Protein AF-A0A966AXY3-F1 (afdb_monomer)

Mean predicted aligned error: 15.12 Å

Solvent-accessible surface area (backbone atoms only — not comparable to full-atom values): 14300 Å² total; per-residue (Å²): 139,82,88,82,81,90,79,82,87,84,81,88,86,65,81,49,74,64,58,53,50,54,52,51,52,55,52,52,51,51,52,52,51,52,53,50,52,52,51,53,53,50,51,53,49,51,54,50,52,54,49,51,60,65,68,49,78,82,56,89,81,80,86,73,64,94,77,85,66,79,84,59,52,77,40,26,31,33,38,42,32,39,45,59,60,46,44,52,48,34,36,74,76,67,61,37,45,72,29,64,59,54,41,51,50,62,74,44,58,73,36,36,76,70,48,37,38,37,41,43,68,36,45,89,92,56,86,53,66,70,59,54,50,52,41,42,75,63,63,33,48,77,46,80,44,80,37,73,64,89,87,42,86,86,51,72,67,72,55,68,67,60,53,47,51,55,52,63,71,44,40,96,78,32,48,30,42,33,41,31,44,31,66,47,86,46,40,68,52,49,55,51,41,43,75,73,67,21,46,36,32,35,33,28,47,73,93,61,38,37,67,68,36,62,69,71,38,78,41,78,45,74,53,56,77,87,35,36,60,82,73,91,76,69,68,84,64,98,76,80,127

Secondary structure (DSSP, 8-state):
--PPPP----------HHHHHHHHHHHHHHHHHHHHHHHHHHHHHHHHHHHHHHHTTTS------TTS----TT-EEEEEEEHHHHHHHHHHHHS--B-HHHHHHHHHTTSEEEEEEEEEEE-TT---HHHHHHHHHTTPEEEEEE---TT-TT-----HHHHHHHHHHHGGG-SEEEEE---GGGHHHHHHHHHTT-EEEEEEEGGGS-HHHHHH-SEEEEE-GGGBPPSS-----TT--

Sequence (241 aa):
MIYYSPRSGAGSGGDSLDDLQERIIELQDQIVEERNKHKDEMSRGLEAVDRIRRTQSTTPNMLVTVDGHDLSSQQRVAIFVDVQNMYYAARNLYQSKLEFATLLKNLVSKRVLQRALAYIVERPGMEQNKFIEVLRRNGYEVRKRVVGDRTDPSNSGDWNIGITLDALAIAPRTDVCILVTGDGDFVPLVERLKNEGVRVEIASFRDTTSNELYQCADQVHHLDERVLLSGNQFQPSDSDE

Structure (mmCIF, N/CA/C/O backbone):
data_AF-A0A966AXY3-F1
#
_entry.id   AF-A0A966AXY3-F1
#
loop_
_atom_site.group_PDB
_atom_site.id
_atom_site.type_symbol
_atom_site.label_atom_id
_atom_site.label_alt_id
_atom_site.label_comp_id
_atom_site.label_asym_id
_atom_site.label_entity_id
_atom_site.label_seq_id
_atom_site.pdbx_PDB_ins_code
_atom_site.Cartn_x
_atom_site.Cartn_y
_atom_site.Cartn_z
_atom_site.occupancy
_atom_site.B_iso_or_equiv
_atom_site.auth_seq_id
_atom_site.auth_comp_id
_atom_site.auth_asym_id
_atom_site.auth_atom_id
_atom_site.pdbx_PDB_model_num
ATOM 1 N N . MET A 1 1 ? -10.658 -12.548 104.156 1.00 40.09 1 MET A N 1
ATOM 2 C CA . MET A 1 1 ? -11.724 -13.377 103.553 1.00 40.09 1 MET A CA 1
ATOM 3 C C . MET A 1 1 ? -12.943 -12.491 103.388 1.00 40.09 1 MET A C 1
ATOM 5 O O . MET A 1 1 ? -13.577 -12.173 104.383 1.00 40.09 1 MET A O 1
ATOM 9 N N . ILE A 1 2 ? -13.193 -11.997 102.177 1.00 39.91 2 ILE A N 1
ATOM 10 C CA . ILE A 1 2 ? -14.333 -11.121 101.881 1.00 39.91 2 ILE A CA 1
ATOM 11 C C . ILE A 1 2 ? -15.275 -11.930 100.992 1.00 39.91 2 ILE A C 1
ATOM 13 O O . ILE A 1 2 ? -14.884 -12.360 99.911 1.00 39.91 2 ILE A O 1
ATOM 17 N N . TYR A 1 3 ? -16.477 -12.189 101.503 1.00 34.16 3 TYR A N 1
ATOM 18 C CA . TYR A 1 3 ? -17.563 -12.851 100.790 1.00 34.16 3 TYR A CA 1
ATOM 19 C C . TYR A 1 3 ? -18.155 -11.885 99.758 1.00 34.16 3 TYR A C 1
ATOM 21 O O . TYR A 1 3 ? -18.585 -10.792 100.120 1.00 34.16 3 TYR A O 1
ATOM 29 N N . TYR A 1 4 ? -18.201 -12.294 98.489 1.00 31.91 4 TYR A N 1
ATOM 30 C CA . TYR A 1 4 ? -18.985 -11.616 97.458 1.00 31.91 4 TYR A CA 1
ATOM 31 C C . TYR A 1 4 ? -20.312 -12.356 97.268 1.00 31.91 4 TYR A C 1
ATOM 33 O O . TYR A 1 4 ? -20.336 -13.518 96.864 1.00 31.91 4 TYR A O 1
ATOM 41 N N . SER A 1 5 ? -21.412 -11.668 97.568 1.00 36.16 5 SER A N 1
ATOM 42 C CA . SER A 1 5 ? -22.776 -12.077 97.224 1.00 36.16 5 SER A CA 1
ATOM 43 C C . SER A 1 5 ? -23.104 -11.669 95.782 1.00 36.16 5 SER A C 1
ATOM 45 O O . SER A 1 5 ? -22.746 -10.557 95.386 1.00 36.16 5 SER A O 1
ATOM 47 N N . PRO A 1 6 ? -23.836 -12.483 95.002 1.00 46.81 6 PRO A N 1
ATOM 48 C CA . PRO A 1 6 ? -24.332 -12.076 93.696 1.00 46.81 6 PRO A CA 1
ATOM 49 C C . PRO A 1 6 ? -25.702 -11.391 93.828 1.00 46.81 6 PRO A C 1
ATOM 51 O O . PRO A 1 6 ? -26.625 -11.932 94.438 1.00 46.81 6 PRO A O 1
ATOM 54 N N . ARG A 1 7 ? -25.862 -10.211 93.218 1.00 39.03 7 ARG A N 1
ATOM 55 C CA . ARG A 1 7 ? -27.177 -9.619 92.920 1.00 39.03 7 ARG A CA 1
ATOM 56 C C . ARG A 1 7 ? -27.234 -9.140 91.468 1.00 39.03 7 ARG A C 1
ATOM 58 O O . ARG A 1 7 ? -26.725 -8.083 91.126 1.00 39.03 7 ARG A O 1
ATOM 65 N N . SER A 1 8 ? -27.825 -10.008 90.645 1.00 41.59 8 SER A N 1
ATOM 66 C CA . SER A 1 8 ? -28.925 -9.739 89.705 1.00 41.59 8 SER A CA 1
ATOM 67 C C . SER A 1 8 ? -28.975 -8.383 88.979 1.00 41.59 8 SER A C 1
ATOM 69 O O . SER A 1 8 ? -29.442 -7.399 89.541 1.00 41.59 8 SER A O 1
ATOM 71 N N . GLY A 1 9 ? -28.630 -8.423 87.687 1.00 47.28 9 GLY A N 1
ATOM 72 C CA . GLY A 1 9 ? -29.565 -8.194 86.575 1.00 47.28 9 GLY A CA 1
ATOM 73 C C . GLY A 1 9 ? -30.114 -6.784 86.339 1.00 47.28 9 GLY A C 1
ATOM 74 O O . GLY A 1 9 ? -31.004 -6.337 87.052 1.00 47.28 9 GLY A O 1
ATOM 75 N N . ALA A 1 10 ? -29.708 -6.183 85.216 1.00 38.34 10 ALA A N 1
ATOM 76 C CA . ALA A 1 10 ? -30.547 -5.269 84.443 1.00 38.34 10 ALA A CA 1
ATOM 77 C C . ALA A 1 10 ? -30.157 -5.307 82.951 1.00 38.34 10 ALA A C 1
ATOM 79 O O . ALA A 1 10 ? -29.077 -4.862 82.577 1.00 38.34 10 ALA A O 1
ATOM 80 N N . GLY A 1 11 ? -31.068 -5.839 82.127 1.00 40.75 11 GLY A N 1
ATOM 81 C CA . GLY A 1 11 ? -31.312 -5.367 80.759 1.00 40.75 11 GLY A CA 1
ATOM 82 C C . GLY A 1 11 ? -30.405 -5.871 79.637 1.00 40.75 11 GLY A C 1
ATOM 83 O O . GLY A 1 11 ? -29.693 -5.081 79.029 1.00 40.75 11 GLY A O 1
ATOM 84 N N . SER A 1 12 ? -30.507 -7.151 79.277 1.00 45.41 12 SER A N 1
ATOM 85 C CA . SER A 1 12 ? -30.165 -7.609 77.925 1.00 45.41 12 SER A CA 1
ATOM 86 C C . SER A 1 12 ? -31.274 -7.181 76.953 1.00 45.41 12 SER A C 1
ATOM 88 O O . SER A 1 12 ? -32.261 -7.894 76.788 1.00 45.41 12 SER A O 1
ATOM 90 N N . GLY A 1 13 ? -31.138 -6.007 76.338 1.00 49.22 13 GLY A N 1
ATOM 91 C CA . GLY A 1 13 ? -31.894 -5.647 75.136 1.00 49.22 13 GLY A CA 1
ATOM 92 C C . GLY A 1 13 ? -31.214 -6.263 73.918 1.00 49.22 13 GLY A C 1
ATOM 93 O O . GLY A 1 13 ? -30.507 -5.566 73.201 1.00 49.22 13 GLY A O 1
ATOM 94 N N . GLY A 1 14 ? -31.309 -7.584 73.773 1.00 54.88 14 GLY A N 1
ATOM 95 C CA . GLY A 1 14 ? -30.965 -8.249 72.520 1.00 54.88 14 GLY A CA 1
ATOM 96 C C . GLY A 1 14 ? -32.219 -8.288 71.664 1.00 54.88 14 GLY A C 1
ATOM 97 O O . GLY A 1 14 ? -33.235 -8.775 72.161 1.00 54.88 14 GLY A O 1
ATOM 98 N N . ASP A 1 15 ? -32.149 -7.757 70.441 1.00 61.50 15 ASP A N 1
ATOM 99 C CA . ASP A 1 15 ? -33.226 -7.871 69.451 1.00 61.50 15 ASP A CA 1
ATOM 100 C C . ASP A 1 15 ? -33.718 -9.321 69.414 1.00 61.50 15 ASP A C 1
ATOM 102 O O . ASP A 1 15 ? -32.912 -10.263 69.366 1.00 61.50 15 ASP A O 1
ATOM 106 N N . SER A 1 16 ? -35.034 -9.513 69.515 1.00 75.56 16 SER A N 1
ATOM 107 C CA . SER A 1 16 ? -35.597 -10.854 69.453 1.00 75.56 16 SER A CA 1
ATOM 108 C C . SER A 1 16 ? -35.342 -11.445 68.065 1.00 75.56 16 SER A C 1
ATOM 110 O O . SER A 1 16 ? -35.124 -10.732 67.083 1.00 75.56 16 SER A O 1
ATOM 112 N N . LEU A 1 17 ? -35.351 -12.776 67.968 1.00 70.94 17 LEU A N 1
ATOM 113 C CA . LEU A 1 17 ? -35.200 -13.456 66.679 1.00 70.94 17 LEU A CA 1
ATOM 114 C C . LEU A 1 17 ? -36.245 -12.960 65.659 1.00 70.94 17 LEU A C 1
ATOM 116 O O . LEU A 1 17 ? -35.944 -12.893 64.469 1.00 70.94 17 LEU A O 1
ATOM 120 N N . ASP A 1 18 ? -37.427 -12.579 66.142 1.00 78.38 18 ASP A N 1
ATOM 121 C CA . ASP A 1 18 ? -38.533 -12.071 65.335 1.00 78.38 18 ASP A CA 1
ATOM 122 C C . ASP A 1 18 ? -38.241 -10.651 64.811 1.00 78.38 18 ASP A C 1
ATOM 124 O O . ASP A 1 18 ? -38.435 -10.395 63.624 1.00 78.38 18 ASP A O 1
ATOM 128 N N . ASP A 1 19 ? -37.653 -9.771 65.632 1.00 80.81 19 ASP A N 1
ATOM 129 C CA . ASP A 1 19 ? -37.254 -8.411 65.217 1.00 80.81 19 ASP A CA 1
ATOM 130 C C . ASP A 1 19 ? -36.165 -8.453 64.128 1.00 80.81 19 ASP A C 1
ATOM 132 O O . ASP A 1 19 ? -36.179 -7.691 63.157 1.00 80.81 19 ASP A O 1
ATOM 136 N N . LEU A 1 20 ? -35.219 -9.391 64.254 1.00 79.38 20 LEU A N 1
ATOM 137 C CA . LEU A 1 20 ? -34.184 -9.614 63.243 1.00 79.38 20 LEU A CA 1
ATOM 138 C C . LEU A 1 20 ? -34.764 -10.182 61.942 1.00 79.38 20 LEU A C 1
ATOM 140 O O . LEU A 1 20 ? -34.295 -9.825 60.860 1.00 79.38 20 LEU A O 1
ATOM 144 N N . GLN A 1 21 ? -35.773 -11.052 62.024 1.00 81.00 21 GLN A N 1
ATOM 145 C CA . GLN A 1 21 ? -36.456 -11.589 60.844 1.00 81.00 21 GLN A CA 1
ATOM 146 C C . GLN A 1 21 ? -37.244 -10.508 60.103 1.00 81.00 21 GLN A C 1
ATOM 148 O O . GLN A 1 21 ? -37.152 -10.432 58.877 1.00 81.00 21 GLN A O 1
ATOM 153 N N . GLU A 1 22 ? -37.947 -9.638 60.826 1.00 88.50 22 GLU A N 1
ATOM 154 C CA . GLU A 1 22 ? -38.680 -8.515 60.239 1.00 88.50 22 GLU A CA 1
ATOM 155 C C . GLU A 1 22 ? -37.720 -7.540 59.538 1.00 88.50 22 GLU A C 1
ATOM 157 O O . GLU A 1 22 ? -37.932 -7.166 58.383 1.00 88.50 22 GLU A O 1
ATOM 162 N N . ARG A 1 23 ? -36.570 -7.248 60.160 1.00 86.69 23 ARG A N 1
ATOM 163 C CA . ARG A 1 23 ? -35.530 -6.405 59.554 1.00 86.69 23 ARG A CA 1
ATOM 164 C C . ARG A 1 23 ? -34.925 -7.002 58.283 1.00 86.69 23 ARG A C 1
ATOM 166 O O . ARG A 1 23 ? -34.599 -6.265 57.351 1.00 86.69 23 ARG A O 1
ATOM 173 N N . ILE A 1 24 ? -34.749 -8.323 58.235 1.00 86.38 24 ILE A N 1
ATOM 174 C CA . ILE A 1 24 ? -34.249 -9.019 57.040 1.00 86.38 24 ILE A CA 1
ATOM 175 C C . ILE A 1 24 ? -35.246 -8.887 55.887 1.00 86.38 24 ILE A C 1
ATOM 177 O O . ILE A 1 24 ? -34.819 -8.646 54.759 1.00 86.38 24 ILE A O 1
ATOM 181 N N . ILE A 1 25 ? -36.546 -9.010 56.161 1.00 88.94 25 ILE A N 1
ATOM 182 C CA . ILE A 1 25 ? -37.600 -8.870 55.148 1.00 88.94 25 ILE A CA 1
ATOM 183 C C . ILE A 1 25 ? -37.619 -7.438 54.597 1.00 88.94 25 ILE A C 1
ATOM 185 O O . ILE A 1 25 ? -37.555 -7.256 53.383 1.00 88.94 25 ILE A O 1
ATOM 189 N N . GLU A 1 26 ? -37.581 -6.423 55.465 1.00 90.25 26 GLU A N 1
ATOM 190 C CA . GLU A 1 26 ? -37.531 -5.016 55.035 1.00 90.25 26 GLU A CA 1
ATOM 191 C C . GLU A 1 26 ? -36.317 -4.713 54.143 1.00 90.25 26 GLU A C 1
ATOM 193 O O . GLU A 1 26 ? -36.432 -4.035 53.120 1.00 90.25 26 GLU A O 1
ATOM 198 N N . LEU A 1 27 ? -35.137 -5.223 54.510 1.00 88.25 27 LEU A N 1
ATOM 199 C CA . LEU A 1 27 ? -33.918 -5.033 53.722 1.00 88.25 27 LEU A CA 1
ATOM 200 C C . LEU A 1 27 ? -33.991 -5.758 52.372 1.00 88.25 27 LEU A C 1
ATOM 202 O O . LEU A 1 27 ? -33.492 -5.240 51.373 1.00 88.25 27 LEU A O 1
ATOM 206 N N . GLN A 1 28 ? -34.611 -6.939 52.322 1.00 85.56 28 GLN A N 1
ATOM 207 C CA . GLN A 1 28 ? -34.822 -7.668 51.071 1.00 85.56 28 GLN A CA 1
ATOM 208 C C . GLN A 1 28 ? -35.750 -6.901 50.126 1.00 85.56 28 GLN A C 1
ATOM 210 O O . GLN A 1 28 ? -35.427 -6.775 48.942 1.00 85.56 28 GLN A O 1
ATOM 215 N N . ASP A 1 29 ? -36.836 -6.330 50.644 1.00 91.69 29 ASP A N 1
ATOM 216 C CA . ASP A 1 29 ? -37.770 -5.527 49.854 1.00 91.69 29 ASP A CA 1
ATOM 217 C C . ASP A 1 29 ? -37.106 -4.251 49.319 1.00 91.69 29 ASP A C 1
ATOM 219 O O . ASP A 1 29 ? -37.216 -3.951 48.127 1.00 91.69 29 ASP A O 1
ATOM 223 N N . GLN A 1 30 ? -36.311 -3.562 50.145 1.00 91.31 30 GLN A N 1
ATOM 224 C CA . GLN A 1 30 ? -35.531 -2.397 49.712 1.00 91.31 30 GLN A CA 1
ATOM 225 C C . GLN A 1 30 ? -34.529 -2.741 48.602 1.00 91.31 30 GLN A C 1
ATOM 227 O O . GLN A 1 30 ? -34.400 -1.999 47.627 1.00 91.31 30 GLN A O 1
ATOM 232 N N . ILE A 1 31 ? -33.839 -3.882 48.703 1.00 86.88 31 ILE A N 1
ATOM 233 C CA . ILE A 1 31 ? -32.906 -4.346 47.663 1.00 86.88 31 ILE A CA 1
ATOM 234 C C . ILE A 1 31 ? -33.647 -4.625 46.350 1.00 86.88 31 ILE A C 1
ATOM 236 O O . ILE A 1 31 ? -33.148 -4.291 45.271 1.00 86.88 31 ILE A O 1
ATOM 240 N N . VAL A 1 32 ? -34.829 -5.241 46.416 1.00 89.19 32 VAL A N 1
ATOM 241 C CA . VAL A 1 32 ? -35.645 -5.525 45.228 1.00 89.19 32 VAL A CA 1
ATOM 242 C C . VAL A 1 32 ? -36.123 -4.229 44.576 1.00 89.19 32 VAL A C 1
ATOM 244 O O . VAL A 1 32 ? -36.064 -4.110 43.349 1.00 89.19 32 VAL A O 1
ATOM 247 N N . GLU A 1 33 ? -36.553 -3.257 45.376 1.00 90.25 33 GLU A N 1
ATOM 248 C CA . GLU A 1 33 ? -37.024 -1.963 44.890 1.00 90.25 33 GLU A CA 1
ATOM 249 C C . GLU A 1 33 ? -35.901 -1.166 44.210 1.00 90.25 33 GLU A C 1
ATOM 251 O O . GLU A 1 33 ? -36.063 -0.719 43.072 1.00 90.25 33 GLU A O 1
ATOM 256 N N . GLU A 1 34 ? -34.727 -1.078 44.838 1.00 85.00 34 GLU A N 1
ATOM 257 C CA . GLU A 1 34 ? -33.554 -0.419 44.254 1.00 85.00 34 GLU A CA 1
ATOM 258 C C . GLU A 1 34 ? -33.080 -1.120 42.974 1.00 85.00 34 GLU A C 1
ATOM 260 O O . GLU A 1 34 ? -32.772 -0.464 41.976 1.00 85.00 34 GLU A O 1
ATOM 265 N N . ARG A 1 35 ? -33.110 -2.459 42.932 1.00 79.94 35 ARG A N 1
ATOM 266 C CA . ARG A 1 35 ? -32.780 -3.214 41.713 1.00 79.94 35 ARG A CA 1
ATOM 267 C C . ARG A 1 35 ? -33.747 -2.906 40.568 1.00 79.94 35 ARG A C 1
ATOM 269 O O . ARG A 1 35 ? -33.324 -2.841 39.413 1.00 79.94 35 ARG A O 1
ATOM 276 N N . ASN A 1 36 ? -35.035 -2.737 40.866 1.00 85.00 36 ASN A N 1
ATOM 277 C CA . ASN A 1 36 ? -36.039 -2.409 39.856 1.00 85.00 36 ASN A CA 1
ATOM 278 C C . ASN A 1 36 ? -35.852 -0.980 39.328 1.00 85.00 36 ASN A C 1
ATOM 280 O O . ASN A 1 36 ? -35.848 -0.798 38.112 1.00 85.00 36 ASN A O 1
ATOM 284 N N . LYS A 1 37 ? -35.573 0.001 40.200 1.00 85.75 37 LYS A N 1
ATOM 285 C CA . LYS A 1 37 ? -35.221 1.369 39.773 1.00 85.75 37 LYS A CA 1
ATOM 286 C C . LYS A 1 37 ? -33.997 1.378 38.858 1.00 85.75 37 LYS A C 1
ATOM 288 O O . LYS A 1 37 ? -34.040 1.968 37.782 1.00 85.75 37 LYS A O 1
ATOM 293 N N . HIS A 1 38 ? -32.944 0.649 39.229 1.00 78.75 38 HIS A N 1
ATOM 294 C CA . HIS A 1 38 ? -31.718 0.566 38.431 1.00 78.75 38 HIS A CA 1
ATOM 295 C C . HIS A 1 38 ? -31.958 -0.081 37.056 1.00 78.75 38 HIS A C 1
ATOM 297 O O . HIS A 1 38 ? -31.366 0.315 36.052 1.00 78.75 38 HIS A O 1
ATOM 303 N N . LYS A 1 39 ? -32.854 -1.073 36.987 1.00 78.50 39 LYS A N 1
ATOM 304 C CA . LYS A 1 39 ? -33.251 -1.719 35.730 1.00 78.50 39 LYS A CA 1
ATOM 305 C C . LYS A 1 39 ? -34.015 -0.759 34.813 1.00 78.50 39 LYS A C 1
ATOM 307 O O . LYS A 1 39 ? -33.767 -0.754 33.607 1.00 78.50 39 LYS A O 1
ATOM 312 N N . ASP A 1 40 ? -34.891 0.068 35.375 1.00 84.06 40 ASP A N 1
ATOM 313 C CA . ASP A 1 40 ? -35.647 1.073 34.624 1.00 84.06 40 ASP A CA 1
ATOM 314 C C . ASP A 1 40 ? -34.743 2.208 34.121 1.00 84.06 40 ASP A C 1
ATOM 316 O O . ASP A 1 40 ? -34.857 2.629 32.967 1.00 84.06 40 ASP A O 1
ATOM 320 N N . GLU A 1 41 ? -33.799 2.670 34.944 1.00 81.06 41 GLU A N 1
ATOM 321 C CA . GLU A 1 41 ? -32.777 3.645 34.543 1.00 81.06 41 GLU A CA 1
ATOM 322 C C . GLU A 1 41 ? -31.890 3.106 33.416 1.00 81.06 41 GLU A C 1
ATOM 324 O O . GLU A 1 41 ? -31.686 3.789 32.408 1.00 81.06 41 GLU A O 1
ATOM 329 N N . MET A 1 42 ? -31.442 1.852 33.525 1.00 70.44 42 MET A N 1
ATOM 330 C CA . MET A 1 42 ? -30.671 1.176 32.481 1.00 70.44 42 MET A CA 1
ATOM 331 C C . MET A 1 42 ? -31.469 1.064 31.173 1.00 70.44 42 MET A C 1
ATOM 333 O O . MET A 1 42 ? -30.936 1.335 30.098 1.00 70.44 42 MET A O 1
ATOM 337 N N . SER A 1 43 ? -32.761 0.724 31.251 1.00 82.00 43 SER A N 1
ATOM 338 C CA . SER A 1 43 ? -33.640 0.639 30.077 1.00 82.00 43 SER A CA 1
ATOM 339 C C . SER A 1 43 ? -33.777 1.991 29.373 1.00 82.00 43 SER A C 1
ATOM 341 O O . SER A 1 43 ? -33.657 2.070 28.150 1.00 82.00 43 SER A O 1
ATOM 343 N N . ARG A 1 44 ? -33.950 3.079 30.135 1.00 78.25 44 ARG A N 1
ATOM 344 C CA . ARG A 1 44 ? -33.991 4.446 29.586 1.00 78.25 44 ARG A CA 1
ATOM 345 C C . ARG A 1 44 ? -32.655 4.852 28.960 1.00 78.25 44 ARG A C 1
ATOM 347 O O . ARG A 1 44 ? -32.647 5.506 27.917 1.00 78.25 44 ARG A O 1
ATOM 354 N N . GLY A 1 45 ? -31.538 4.445 29.564 1.00 72.56 45 GLY A N 1
ATOM 355 C CA . GLY A 1 45 ? -30.197 4.636 29.012 1.00 72.56 45 GLY A CA 1
ATOM 356 C C . GLY A 1 45 ? -30.020 3.938 27.661 1.00 72.56 45 GLY A C 1
ATOM 357 O O . GLY A 1 45 ? -29.581 4.568 26.699 1.00 72.56 45 GLY A O 1
ATOM 358 N N . LEU A 1 46 ? -30.439 2.673 27.552 1.00 72.94 46 LEU A N 1
ATOM 359 C CA . LEU A 1 46 ? -30.411 1.922 26.292 1.00 72.94 46 LEU A CA 1
ATOM 360 C C . LEU A 1 46 ? -31.271 2.576 25.202 1.00 72.94 46 LEU A C 1
ATOM 362 O O . LEU A 1 46 ? -30.822 2.711 24.065 1.00 72.94 46 LEU A O 1
ATOM 366 N N . GLU A 1 47 ? -32.475 3.039 25.538 1.00 77.31 47 GLU A N 1
ATOM 367 C CA . GLU A 1 47 ? -33.341 3.740 24.582 1.00 77.31 47 GLU A CA 1
ATOM 368 C C . GLU A 1 47 ? -32.746 5.074 24.101 1.00 77.31 47 GLU A C 1
ATOM 370 O O . GLU A 1 47 ? -32.936 5.461 22.942 1.00 77.31 47 GLU A O 1
ATOM 375 N N . ALA A 1 48 ? -32.024 5.787 24.970 1.00 74.75 48 ALA A N 1
ATOM 376 C CA . ALA A 1 48 ? -31.314 7.010 24.607 1.00 74.75 48 ALA A CA 1
ATOM 377 C C . ALA A 1 48 ? -30.140 6.718 23.656 1.00 74.75 48 ALA A C 1
ATOM 379 O O . ALA A 1 48 ? -29.976 7.422 22.656 1.00 74.75 48 ALA A O 1
ATOM 380 N N . VAL A 1 49 ? -29.382 5.646 23.913 1.00 70.12 49 VAL A N 1
ATOM 381 C CA . VAL A 1 49 ? -28.301 5.168 23.034 1.00 70.12 49 VAL A CA 1
ATOM 382 C C . VAL A 1 49 ? -28.843 4.779 21.657 1.00 70.12 49 VAL A C 1
ATOM 384 O O . VAL A 1 49 ? -28.296 5.205 20.640 1.00 70.12 49 VAL A O 1
ATOM 387 N N . ASP A 1 50 ? -29.959 4.050 21.599 1.00 69.00 50 ASP A N 1
ATOM 388 C CA . ASP A 1 50 ? -30.602 3.676 20.334 1.00 69.00 50 ASP A CA 1
ATOM 389 C C . ASP A 1 50 ? -31.116 4.893 19.553 1.00 69.00 50 ASP A C 1
ATOM 391 O O . ASP A 1 50 ? -31.049 4.921 18.319 1.00 69.00 50 ASP A O 1
ATOM 395 N N . ARG A 1 51 ? -31.591 5.933 20.250 1.00 72.12 51 ARG A N 1
ATOM 396 C CA . ARG A 1 51 ? -31.962 7.210 19.625 1.00 72.12 51 ARG A CA 1
ATOM 397 C C . ARG A 1 51 ? -30.758 7.903 18.998 1.00 72.12 51 ARG A C 1
ATOM 399 O O . ARG A 1 51 ? -30.854 8.300 17.839 1.00 72.12 51 ARG A O 1
ATOM 406 N N . ILE A 1 52 ? -29.639 7.989 19.721 1.00 64.31 52 ILE A N 1
ATOM 407 C CA . ILE A 1 52 ? -28.376 8.565 19.226 1.00 64.31 52 ILE A CA 1
ATOM 408 C C . ILE A 1 52 ? -27.874 7.788 18.003 1.00 64.31 52 ILE A C 1
ATOM 410 O O . ILE A 1 52 ? -27.473 8.381 17.003 1.00 64.31 52 ILE A O 1
ATOM 414 N N . ARG A 1 53 ? -27.969 6.455 18.033 1.00 59.59 53 ARG A N 1
ATOM 415 C CA . ARG A 1 53 ? -27.552 5.588 16.926 1.00 59.59 53 ARG A CA 1
ATOM 416 C C . ARG A 1 53 ? -28.378 5.807 15.654 1.00 59.59 53 ARG A C 1
ATOM 418 O O . ARG A 1 53 ? -27.839 5.715 14.555 1.00 59.59 53 ARG A O 1
ATOM 425 N N . ARG A 1 54 ? -29.675 6.119 15.785 1.00 58.66 54 ARG A N 1
ATOM 426 C CA . ARG A 1 54 ? -30.563 6.426 14.646 1.00 58.66 54 ARG A CA 1
ATOM 427 C C . ARG A 1 54 ? -30.354 7.838 14.091 1.00 58.66 54 ARG A C 1
ATOM 429 O O . ARG A 1 54 ? -30.488 8.020 12.885 1.00 58.66 54 ARG A O 1
ATOM 436 N N . THR A 1 55 ? -29.999 8.824 14.919 1.00 52.91 55 THR A N 1
ATOM 437 C CA . THR A 1 55 ? -29.687 10.192 14.455 1.00 52.91 55 THR A CA 1
ATOM 438 C C . THR A 1 55 ? -28.285 10.339 13.859 1.00 52.91 55 THR A C 1
ATOM 440 O O . THR A 1 55 ? -28.091 11.216 13.024 1.00 52.91 55 THR A O 1
ATOM 443 N N . GLN A 1 56 ? -27.327 9.469 14.197 1.00 47.06 56 GLN A N 1
ATOM 444 C CA . GLN A 1 56 ? -25.964 9.477 13.632 1.00 47.06 56 GLN A CA 1
ATOM 445 C C . GLN A 1 56 ? -25.847 8.924 12.194 1.00 47.06 56 GLN A C 1
ATOM 447 O O . GLN A 1 56 ? -24.755 8.895 11.630 1.00 47.06 56 GLN A O 1
ATOM 452 N N . SER A 1 57 ? -26.956 8.543 11.549 1.00 48.19 57 SER A N 1
ATOM 453 C CA . SER A 1 57 ? -26.987 8.001 10.178 1.00 48.19 57 SER A CA 1
ATOM 454 C C . SER A 1 57 ? -26.579 8.989 9.057 1.00 48.19 57 SER A C 1
ATOM 456 O O . SER A 1 57 ? -26.680 8.633 7.882 1.00 48.19 57 SER A O 1
ATOM 458 N N . THR A 1 58 ? -26.124 10.210 9.361 1.00 44.62 58 THR A N 1
ATOM 459 C CA . THR A 1 58 ? -25.685 11.212 8.363 1.00 44.62 58 THR A CA 1
ATOM 460 C C . THR A 1 58 ? -24.203 11.596 8.433 1.00 44.62 58 THR A C 1
ATOM 462 O O . THR A 1 58 ? -23.753 12.397 7.617 1.00 44.62 58 THR A O 1
ATOM 465 N N . THR A 1 59 ? -23.412 10.995 9.323 1.00 35.75 59 THR A N 1
ATOM 466 C CA . THR A 1 59 ? -21.954 11.213 9.401 1.00 35.75 59 THR A CA 1
ATOM 467 C C . THR A 1 59 ? -21.214 9.881 9.237 1.00 35.75 59 THR A C 1
ATOM 469 O O . THR A 1 59 ? -21.539 8.945 9.968 1.00 35.75 59 THR A O 1
ATOM 472 N N . PRO A 1 60 ? -20.246 9.738 8.304 1.00 40.97 60 PRO A N 1
ATOM 473 C CA . PRO A 1 60 ? -19.502 8.490 8.148 1.00 40.97 60 PRO A CA 1
ATOM 474 C C . PRO A 1 60 ? -18.724 8.161 9.426 1.00 40.97 60 PRO A C 1
ATOM 476 O O . PRO A 1 60 ? -18.023 9.007 9.977 1.00 40.97 60 PRO A O 1
ATOM 479 N N . ASN A 1 61 ? -18.890 6.922 9.885 1.00 41.72 61 ASN A N 1
ATOM 480 C CA . ASN A 1 61 ? -18.331 6.357 11.108 1.00 41.72 61 ASN A CA 1
ATOM 481 C C . ASN A 1 61 ? -16.803 6.475 11.184 1.00 41.72 61 ASN A C 1
ATOM 483 O O . ASN A 1 61 ? -16.093 5.804 10.439 1.00 41.72 61 ASN A O 1
ATOM 487 N N . MET A 1 62 ? -16.303 7.186 12.192 1.00 42.28 62 MET A N 1
ATOM 488 C CA . MET A 1 62 ? -14.973 6.924 12.732 1.00 42.28 62 MET A CA 1
ATOM 489 C C . MET A 1 62 ? -15.109 5.776 13.744 1.00 42.28 62 MET A C 1
ATOM 491 O O . MET A 1 62 ? -15.485 5.982 14.897 1.00 42.28 62 MET A O 1
ATOM 495 N N . LEU A 1 63 ? -14.877 4.538 13.303 1.00 43.81 63 LEU A N 1
ATOM 496 C CA . LEU A 1 63 ? -14.760 3.389 14.206 1.00 43.81 63 LEU A CA 1
ATOM 497 C C . LEU A 1 63 ? -13.373 3.420 14.860 1.00 43.81 63 LEU A C 1
ATOM 499 O O . LEU A 1 63 ? -12.453 2.744 14.406 1.00 43.81 63 LEU A O 1
ATOM 503 N N . VAL A 1 64 ? -13.226 4.208 15.925 1.00 47.44 64 VAL A N 1
ATOM 504 C CA . VAL A 1 64 ? -12.139 4.018 16.891 1.00 47.44 64 VAL A CA 1
ATOM 505 C C . VAL A 1 64 ? -12.707 3.203 18.046 1.00 47.44 64 VAL A C 1
ATOM 507 O O . VAL A 1 64 ? -13.531 3.683 18.820 1.00 47.44 64 VAL A O 1
ATOM 510 N N . THR A 1 65 ? -12.299 1.942 18.145 1.00 45.34 65 THR A N 1
ATOM 511 C CA . THR A 1 65 ? -12.516 1.132 19.347 1.00 45.34 65 THR A CA 1
ATOM 512 C C . THR A 1 65 ? -11.566 1.629 20.433 1.00 45.34 65 THR A C 1
ATOM 514 O O . THR A 1 65 ? -10.352 1.631 20.231 1.00 45.34 65 THR A O 1
ATOM 517 N N . VAL A 1 66 ? -12.121 2.049 21.570 1.00 48.06 66 VAL A N 1
ATOM 518 C CA . VAL A 1 66 ? -11.413 2.703 22.690 1.00 48.06 66 VAL A CA 1
ATOM 519 C C . VAL A 1 66 ? -10.381 1.781 23.372 1.00 48.06 66 VAL A C 1
ATOM 521 O O . VAL A 1 66 ? -9.510 2.264 24.083 1.00 48.06 66 VAL A O 1
ATOM 524 N N . ASP A 1 67 ? -10.385 0.479 23.061 1.00 36.19 67 ASP A N 1
ATOM 525 C CA . ASP A 1 67 ? -9.644 -0.533 23.829 1.00 36.19 67 ASP A CA 1
ATOM 526 C C . ASP A 1 67 ? -8.599 -1.326 23.020 1.00 36.19 67 ASP A C 1
ATOM 528 O O . ASP A 1 67 ? -8.197 -2.415 23.417 1.00 36.19 67 ASP A O 1
ATOM 532 N N . GLY A 1 68 ? -8.143 -0.818 21.870 1.00 45.84 68 GLY A N 1
ATOM 533 C CA . GLY A 1 68 ? -7.004 -1.422 21.157 1.00 45.84 68 GLY A CA 1
ATOM 534 C C . GLY A 1 68 ? -7.232 -2.828 20.569 1.00 45.84 68 GLY A C 1
ATOM 535 O O . GLY A 1 68 ? -6.256 -3.509 20.262 1.00 45.84 68 GLY A O 1
ATOM 536 N N . HIS A 1 69 ? -8.482 -3.265 20.368 1.00 45.09 69 HIS A N 1
ATOM 537 C CA . HIS A 1 69 ? -8.809 -4.607 19.871 1.00 45.09 69 HIS A CA 1
ATOM 538 C C . HIS A 1 69 ? -9.682 -4.608 18.602 1.00 45.09 69 HIS A C 1
ATOM 540 O O . HIS A 1 69 ? -10.744 -3.998 18.562 1.00 45.09 69 HIS A O 1
ATOM 546 N N . ASP A 1 70 ? -9.187 -5.355 17.608 1.00 53.50 70 ASP A N 1
ATOM 547 C CA . ASP A 1 70 ? -9.761 -5.776 16.321 1.00 53.50 70 ASP A CA 1
ATOM 548 C C . ASP A 1 70 ? -10.435 -4.721 15.427 1.00 53.50 70 ASP A C 1
ATOM 550 O O . ASP A 1 70 ? -11.549 -4.243 15.638 1.00 53.50 70 ASP A O 1
ATOM 554 N N . LEU A 1 71 ? -9.755 -4.456 14.308 1.00 64.69 71 LEU A N 1
ATOM 555 C CA . LEU A 1 71 ? -10.279 -3.721 13.166 1.00 64.69 71 LEU A CA 1
ATOM 556 C C . LEU A 1 71 ? -11.590 -4.358 12.677 1.00 64.69 71 LEU A C 1
ATOM 558 O O . LEU A 1 71 ? -11.647 -5.555 12.384 1.00 64.69 71 LEU A O 1
ATOM 562 N N . SER A 1 72 ? -12.646 -3.548 12.558 1.00 76.62 72 SER A N 1
ATOM 563 C CA . SER A 1 72 ? -13.942 -4.013 12.056 1.00 76.62 72 SER A CA 1
ATOM 564 C C . SER A 1 72 ? -13.799 -4.618 10.657 1.00 76.62 72 SER A C 1
ATOM 566 O O . SER A 1 72 ? -13.220 -4.011 9.755 1.00 76.62 72 SER A O 1
ATOM 568 N N . SER A 1 73 ? -14.413 -5.784 10.442 1.00 82.19 73 SER A N 1
ATOM 569 C CA . SER A 1 73 ? -14.509 -6.428 9.122 1.00 82.19 73 SER A CA 1
ATOM 570 C C . SER A 1 73 ? -15.235 -5.572 8.076 1.00 82.19 73 SER A C 1
ATOM 572 O O . SER A 1 73 ? -15.132 -5.834 6.882 1.00 82.19 73 SER A O 1
ATOM 574 N N . GLN A 1 74 ? -15.945 -4.524 8.501 1.00 88.12 74 GLN A N 1
ATOM 575 C CA . GLN A 1 74 ? -16.640 -3.593 7.612 1.00 88.12 74 GLN A CA 1
ATOM 576 C C . GLN A 1 74 ? -15.770 -2.426 7.132 1.00 88.12 74 GLN A C 1
ATOM 578 O O . GLN A 1 74 ? -16.239 -1.639 6.312 1.00 88.12 74 GLN A O 1
ATOM 583 N N . GLN A 1 75 ? -14.532 -2.294 7.622 1.00 92.00 75 GLN A N 1
ATOM 584 C CA . GLN A 1 75 ? -13.638 -1.228 7.177 1.00 92.00 75 GLN A CA 1
ATOM 585 C C . GLN A 1 75 ? -13.402 -1.300 5.668 1.00 92.00 75 GLN A C 1
ATOM 587 O O . GLN A 1 75 ? -13.044 -2.348 5.130 1.00 92.00 75 GLN A O 1
ATOM 592 N N . ARG A 1 76 ? -13.568 -0.161 5.003 1.00 96.00 76 ARG A N 1
ATOM 593 C CA . ARG A 1 76 ? -13.298 0.042 3.582 1.00 96.00 76 ARG A CA 1
ATOM 594 C C . ARG A 1 76 ? -11.834 0.402 3.397 1.00 96.00 76 ARG A C 1
ATOM 596 O O . ARG A 1 76 ? -11.389 1.466 3.830 1.00 96.00 76 ARG A O 1
ATOM 603 N N . VAL A 1 77 ? -11.099 -0.480 2.738 1.00 97.31 77 VAL A N 1
ATOM 604 C CA . VAL A 1 77 ? -9.650 -0.383 2.563 1.00 97.31 77 VAL A CA 1
ATOM 605 C C . VAL A 1 77 ? -9.321 0.050 1.140 1.00 97.31 77 VAL A C 1
ATOM 607 O O . VAL A 1 77 ? -9.789 -0.567 0.181 1.00 97.31 77 VAL A O 1
ATOM 610 N N . ALA A 1 78 ? -8.487 1.075 0.994 1.00 98.38 78 ALA A N 1
ATOM 611 C CA . ALA A 1 78 ? -7.814 1.391 -0.259 1.00 98.38 78 ALA A CA 1
ATOM 612 C C . ALA A 1 78 ? -6.329 1.050 -0.180 1.00 98.38 78 ALA A C 1
ATOM 614 O O . ALA A 1 78 ? -5.684 1.333 0.824 1.00 98.38 78 ALA A O 1
ATOM 615 N N . ILE A 1 79 ? -5.792 0.443 -1.235 1.00 98.62 79 ILE A N 1
ATOM 616 C CA . ILE A 1 79 ? -4.402 -0.018 -1.289 1.00 98.62 79 ILE A CA 1
ATOM 617 C C . ILE A 1 79 ? -3.701 0.660 -2.461 1.00 98.62 79 ILE A C 1
ATOM 619 O O . ILE A 1 79 ? -4.218 0.640 -3.577 1.00 98.62 79 ILE A O 1
ATOM 623 N N . PHE A 1 80 ? -2.520 1.220 -2.215 1.00 98.69 80 PHE A N 1
ATOM 624 C CA . PHE A 1 80 ? -1.709 1.922 -3.208 1.00 98.69 80 PHE A CA 1
ATOM 625 C C . PHE A 1 80 ? -0.326 1.293 -3.254 1.00 98.69 80 PHE A C 1
ATOM 627 O O . PHE A 1 80 ? 0.420 1.379 -2.282 1.00 98.69 80 PHE A O 1
ATOM 634 N N . VAL A 1 81 ? 0.007 0.635 -4.362 1.00 98.31 81 VAL A N 1
ATOM 635 C CA . VAL A 1 8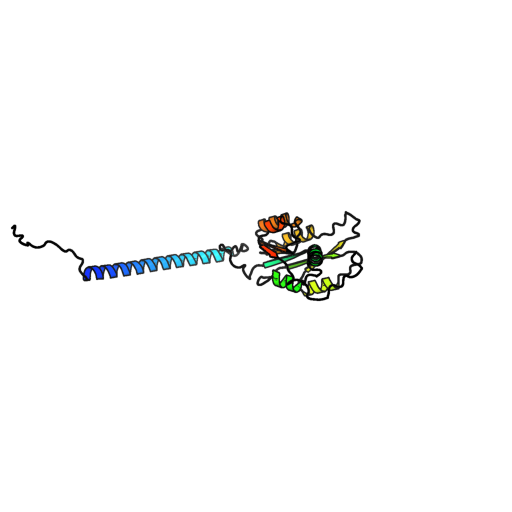1 ? 1.263 -0.103 -4.501 1.00 98.31 81 VAL A CA 1
ATOM 636 C C . VAL A 1 81 ? 2.229 0.632 -5.407 1.00 98.31 81 VAL A C 1
ATOM 638 O O . VAL A 1 81 ? 2.015 0.691 -6.620 1.00 98.31 81 VAL A O 1
ATOM 641 N N . ASP A 1 82 ? 3.315 1.132 -4.822 1.00 96.62 82 ASP A N 1
ATOM 642 C CA . ASP A 1 82 ? 4.481 1.569 -5.580 1.00 96.62 82 ASP A CA 1
ATOM 643 C C . ASP A 1 82 ? 5.254 0.328 -6.044 1.00 96.62 82 ASP A C 1
ATOM 645 O O . ASP A 1 82 ? 6.062 -0.264 -5.319 1.00 96.62 82 ASP A O 1
ATOM 649 N N . VAL A 1 83 ? 4.955 -0.112 -7.269 1.00 94.94 83 VAL A N 1
ATOM 650 C CA . VAL A 1 83 ? 5.525 -1.344 -7.820 1.00 94.94 83 VAL A CA 1
ATOM 651 C C . VAL A 1 83 ? 7.033 -1.217 -7.987 1.00 94.94 83 VAL A C 1
ATOM 653 O O . VAL A 1 83 ? 7.741 -2.203 -7.791 1.00 94.94 83 VAL A O 1
ATOM 656 N N . GLN A 1 84 ? 7.539 -0.032 -8.332 1.00 90.00 84 GLN A N 1
ATOM 657 C CA . GLN A 1 84 ? 8.963 0.163 -8.571 1.00 90.00 84 GLN A CA 1
ATOM 658 C C . GLN A 1 84 ? 9.746 0.110 -7.254 1.00 90.00 84 GLN A C 1
ATOM 660 O O . GLN A 1 84 ? 10.736 -0.622 -7.173 1.00 90.00 84 GLN A O 1
ATOM 665 N N . ASN A 1 85 ? 9.279 0.814 -6.217 1.00 91.44 85 ASN A N 1
ATOM 666 C CA . ASN A 1 85 ? 9.899 0.781 -4.890 1.00 91.44 85 ASN A CA 1
ATOM 667 C C . ASN A 1 85 ? 9.928 -0.651 -4.329 1.00 91.44 85 ASN A C 1
ATOM 669 O O . ASN A 1 85 ? 10.981 -1.153 -3.925 1.00 91.44 85 ASN A O 1
ATOM 673 N N . MET A 1 86 ? 8.799 -1.359 -4.410 1.00 93.75 86 MET A N 1
ATOM 674 C CA . MET A 1 86 ? 8.703 -2.732 -3.919 1.00 93.75 86 MET A CA 1
ATOM 675 C C . MET A 1 86 ? 9.488 -3.751 -4.747 1.00 93.75 86 MET A C 1
ATOM 677 O O . MET A 1 86 ? 10.038 -4.696 -4.180 1.00 93.75 86 MET A O 1
ATOM 681 N N . TYR A 1 87 ? 9.570 -3.579 -6.068 1.00 90.81 87 TYR A N 1
ATOM 682 C CA . TYR A 1 87 ? 10.377 -4.447 -6.924 1.00 90.81 87 TYR A CA 1
ATOM 683 C C . TYR A 1 87 ? 11.857 -4.374 -6.542 1.00 90.81 87 TYR A C 1
ATOM 685 O O . TYR A 1 87 ? 12.486 -5.415 -6.346 1.00 90.81 87 TYR A O 1
ATOM 693 N N . TYR A 1 88 ? 12.413 -3.166 -6.391 1.00 89.81 88 TYR A N 1
ATOM 694 C CA . TYR A 1 88 ? 13.817 -3.019 -6.004 1.00 89.81 88 TYR A CA 1
ATOM 695 C C . TYR A 1 88 ? 14.079 -3.549 -4.596 1.00 89.81 88 TYR A C 1
ATOM 697 O O . TYR A 1 88 ? 15.087 -4.223 -4.392 1.00 89.81 88 TYR A O 1
ATOM 705 N N . ALA A 1 89 ? 13.167 -3.314 -3.650 1.00 90.44 89 ALA A N 1
ATOM 706 C CA . ALA A 1 89 ? 13.292 -3.846 -2.298 1.00 90.44 89 ALA A CA 1
ATOM 707 C C . ALA A 1 89 ? 13.304 -5.387 -2.279 1.00 90.44 89 ALA A C 1
ATOM 709 O O . ALA A 1 89 ? 14.242 -5.988 -1.754 1.00 90.44 89 ALA A O 1
ATOM 710 N N . ALA A 1 90 ? 12.324 -6.035 -2.919 1.00 90.12 90 ALA A N 1
ATOM 711 C CA . ALA A 1 90 ? 12.232 -7.497 -2.977 1.00 90.12 90 ALA A CA 1
ATOM 712 C C . ALA A 1 90 ? 13.425 -8.130 -3.711 1.00 90.12 90 ALA A C 1
ATOM 714 O O . ALA A 1 90 ? 13.967 -9.145 -3.265 1.00 90.12 90 ALA A O 1
ATOM 715 N N . ARG A 1 91 ? 13.875 -7.509 -4.811 1.00 89.44 91 ARG A N 1
ATOM 716 C CA . ARG A 1 91 ? 15.043 -7.968 -5.568 1.00 89.44 91 ARG A CA 1
ATOM 717 C C . ARG A 1 91 ? 16.313 -7.869 -4.733 1.00 89.44 91 ARG A C 1
ATOM 719 O O . ARG A 1 91 ? 17.060 -8.835 -4.669 1.00 89.44 91 ARG A O 1
ATOM 726 N N . ASN A 1 92 ? 16.556 -6.734 -4.085 1.00 88.12 92 ASN A N 1
ATOM 727 C CA . ASN A 1 92 ? 17.803 -6.510 -3.357 1.00 88.12 92 ASN A CA 1
ATOM 728 C C . ASN A 1 92 ? 17.904 -7.379 -2.096 1.00 88.12 92 ASN A C 1
ATOM 730 O O . ASN A 1 92 ? 18.974 -7.914 -1.825 1.00 88.12 92 ASN A O 1
ATOM 734 N N . LEU A 1 93 ? 16.803 -7.538 -1.354 1.00 87.31 93 LEU A N 1
ATOM 735 C CA . LEU A 1 93 ? 16.796 -8.287 -0.095 1.00 87.31 93 LEU A CA 1
ATOM 736 C C . LEU A 1 93 ? 16.686 -9.803 -0.292 1.00 87.31 93 LEU A C 1
ATOM 738 O O . LEU A 1 93 ? 17.354 -10.559 0.406 1.00 87.31 93 LEU A O 1
ATOM 742 N N . TYR A 1 94 ? 15.855 -10.249 -1.239 1.00 87.00 94 TYR A N 1
ATOM 743 C CA . TYR A 1 94 ? 15.467 -11.660 -1.356 1.00 87.00 94 TYR A CA 1
ATOM 744 C C . TYR A 1 94 ? 15.732 -12.267 -2.735 1.00 87.00 94 TYR A C 1
ATOM 746 O O . TYR A 1 94 ? 15.424 -13.438 -2.944 1.00 87.00 94 TYR A O 1
ATOM 754 N N . GLN A 1 95 ? 16.256 -11.493 -3.696 1.00 89.06 95 GLN A N 1
ATOM 755 C CA . GLN A 1 95 ? 16.427 -11.927 -5.092 1.00 89.06 95 GLN A CA 1
ATOM 756 C C . GLN A 1 95 ? 15.131 -12.518 -5.679 1.00 89.06 95 GLN A C 1
ATOM 758 O O . GLN A 1 95 ? 15.139 -13.493 -6.428 1.00 89.06 95 GLN A O 1
ATOM 763 N N . SER A 1 96 ? 13.988 -11.932 -5.309 1.00 90.00 96 SER A N 1
ATOM 764 C CA . SER A 1 96 ? 12.661 -12.413 -5.694 1.00 90.00 96 SER A CA 1
ATOM 765 C C . SER A 1 96 ? 11.732 -11.258 -6.075 1.00 90.00 96 SER A C 1
ATOM 767 O O . SER A 1 96 ? 12.101 -10.084 -6.026 1.00 90.00 96 SER A O 1
ATOM 769 N N . LYS A 1 97 ? 10.517 -11.599 -6.505 1.00 88.81 97 LYS A N 1
ATOM 770 C CA . LYS A 1 97 ? 9.453 -10.661 -6.871 1.00 88.81 97 LYS A CA 1
ATOM 771 C C . LYS A 1 97 ? 8.253 -10.877 -5.955 1.00 88.81 97 LYS A C 1
ATOM 773 O O . LYS A 1 97 ? 7.995 -11.998 -5.513 1.00 88.81 97 LYS A O 1
ATOM 778 N N . LEU A 1 98 ? 7.505 -9.804 -5.716 1.00 91.31 98 LEU A N 1
ATOM 779 C CA . LEU A 1 98 ? 6.247 -9.879 -4.983 1.00 91.31 98 LEU A CA 1
ATOM 780 C C . LEU A 1 98 ? 5.224 -10.754 -5.713 1.00 91.31 98 LEU A C 1
ATOM 782 O O . LEU A 1 98 ? 5.044 -10.649 -6.929 1.00 91.31 98 LEU A O 1
ATOM 786 N N . GLU A 1 99 ? 4.500 -11.556 -4.941 1.00 94.06 99 GLU A N 1
ATOM 787 C CA . GLU A 1 99 ? 3.277 -12.218 -5.370 1.00 94.06 99 GLU A CA 1
ATOM 788 C C . GLU A 1 99 ? 2.083 -11.327 -4.995 1.00 94.06 99 GLU A C 1
ATOM 790 O O . GLU A 1 99 ? 1.648 -11.253 -3.843 1.00 94.06 99 GLU A O 1
ATOM 795 N N . PHE A 1 100 ? 1.581 -10.589 -5.985 1.00 94.50 100 PHE A N 1
ATOM 796 C CA . PHE A 1 100 ? 0.581 -9.544 -5.780 1.00 94.50 100 PHE A CA 1
ATOM 797 C C . PHE A 1 100 ? -0.787 -10.082 -5.340 1.00 94.50 100 PHE A C 1
ATOM 799 O O . PHE A 1 100 ? -1.501 -9.373 -4.636 1.00 94.50 100 PHE A O 1
ATOM 806 N N . ALA A 1 101 ? -1.173 -11.312 -5.702 1.00 94.12 101 ALA A N 1
ATOM 807 C CA . ALA A 1 101 ? -2.449 -11.868 -5.243 1.00 94.12 101 ALA A CA 1
ATOM 808 C C . ALA A 1 101 ? -2.434 -12.122 -3.724 1.00 94.12 101 ALA A C 1
ATOM 810 O O . ALA A 1 101 ? -3.376 -11.772 -3.011 1.00 94.12 101 ALA A O 1
ATOM 811 N N . THR A 1 102 ? -1.339 -12.684 -3.219 1.00 95.12 102 THR A N 1
ATOM 812 C CA . THR A 1 102 ? -1.098 -12.978 -1.805 1.00 95.12 102 THR A CA 1
ATOM 813 C C . THR A 1 102 ? -0.910 -11.692 -1.024 1.00 95.12 102 THR A C 1
ATOM 815 O O . THR A 1 102 ? -1.504 -11.548 0.043 1.00 95.12 102 THR A O 1
ATOM 818 N N . LEU A 1 103 ? -0.171 -10.725 -1.575 1.00 95.75 103 LEU A N 1
ATOM 819 C CA . LEU A 1 103 ? -0.068 -9.388 -0.999 1.00 95.75 103 LEU A CA 1
ATOM 820 C C . LEU A 1 103 ? -1.458 -8.766 -0.808 1.00 95.75 103 LEU A C 1
ATOM 822 O O . LEU A 1 103 ? -1.799 -8.378 0.308 1.00 95.75 103 LEU A O 1
ATOM 826 N N . LEU A 1 104 ? -2.277 -8.716 -1.867 1.00 96.25 104 LEU A N 1
ATOM 827 C CA . LEU A 1 104 ? -3.617 -8.134 -1.799 1.00 96.25 104 LEU A 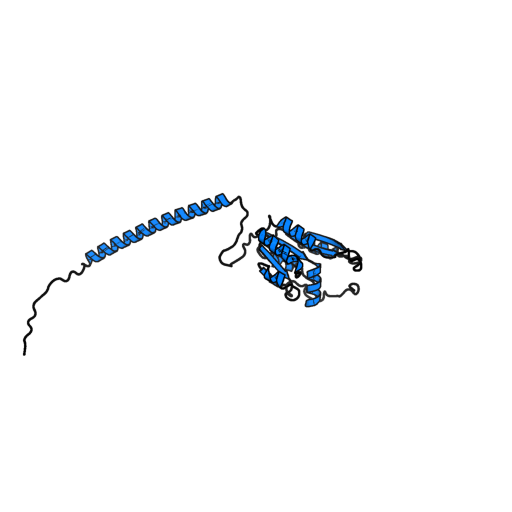CA 1
ATOM 828 C C . LEU A 1 104 ? -4.472 -8.833 -0.742 1.00 96.25 104 LEU A C 1
ATOM 830 O O . LEU A 1 104 ? -5.065 -8.181 0.115 1.00 96.25 104 LEU A O 1
ATOM 834 N N . LYS A 1 105 ? -4.500 -10.168 -0.777 1.00 95.06 105 LYS A N 1
ATOM 835 C CA . LYS A 1 105 ? -5.265 -10.988 0.165 1.00 95.06 105 LYS A CA 1
ATOM 836 C C . LYS A 1 105 ? -4.844 -10.739 1.614 1.00 95.06 105 LYS A C 1
AT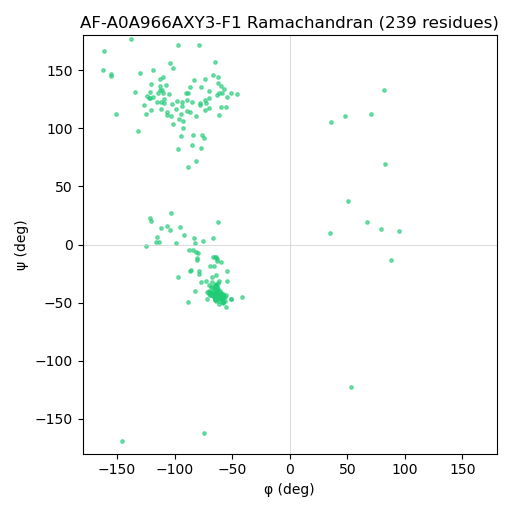OM 838 O O . LYS A 1 105 ? -5.709 -10.612 2.478 1.00 95.06 105 LYS A O 1
ATOM 843 N N . ASN A 1 106 ? -3.542 -10.658 1.881 1.00 94.50 106 ASN A N 1
ATOM 844 C CA . ASN A 1 106 ? -3.012 -10.460 3.227 1.00 94.50 106 ASN A CA 1
ATOM 845 C C . ASN A 1 106 ? -3.327 -9.057 3.758 1.00 94.50 106 ASN A C 1
ATOM 847 O O . ASN A 1 106 ? -3.751 -8.925 4.904 1.00 94.50 106 ASN A O 1
ATOM 851 N N . LEU A 1 107 ? -3.167 -8.026 2.923 1.00 95.00 107 LEU A N 1
ATOM 852 C CA . LEU A 1 107 ? -3.422 -6.638 3.314 1.00 95.00 107 LEU A CA 1
ATOM 853 C C . LEU A 1 107 ? -4.915 -6.355 3.507 1.00 95.00 107 LEU A C 1
ATOM 855 O O . LEU A 1 107 ? -5.296 -5.687 4.467 1.00 95.00 107 LEU A O 1
ATOM 859 N N . VAL A 1 108 ? -5.782 -6.889 2.645 1.00 94.38 108 VAL A N 1
ATOM 860 C CA . VAL A 1 108 ? -7.239 -6.768 2.819 1.00 94.38 108 VAL A CA 1
ATOM 861 C C . VAL A 1 108 ? -7.704 -7.573 4.034 1.00 94.38 108 VAL A C 1
ATOM 863 O O . VAL A 1 108 ? -8.484 -7.072 4.848 1.00 94.38 108 VAL A O 1
ATOM 866 N N . SER A 1 109 ? -7.188 -8.794 4.208 1.00 91.12 109 SER A N 1
ATOM 867 C CA . SER A 1 109 ? -7.571 -9.709 5.287 1.00 91.12 109 SER A CA 1
ATOM 868 C C . SER A 1 109 ? -9.098 -9.911 5.329 1.00 91.12 109 SER A C 1
ATOM 870 O O . SER A 1 109 ? -9.690 -10.330 4.337 1.00 91.12 109 SER A O 1
ATOM 872 N N . LYS A 1 110 ? -9.758 -9.628 6.457 1.00 88.75 110 LYS A N 1
ATOM 873 C CA . LYS A 1 110 ? -11.215 -9.767 6.649 1.00 88.75 110 LYS A CA 1
ATOM 874 C C . LYS A 1 110 ? -11.999 -8.468 6.408 1.00 88.75 110 LYS A C 1
ATOM 876 O O . LYS A 1 110 ? -13.139 -8.372 6.855 1.00 88.75 110 LYS A O 1
ATOM 881 N N . ARG A 1 111 ? -11.384 -7.466 5.775 1.00 93.25 111 ARG A N 1
ATOM 882 C CA . ARG A 1 111 ? -11.966 -6.136 5.539 1.00 93.25 111 ARG A CA 1
ATOM 883 C C . ARG A 1 111 ? -12.564 -6.023 4.135 1.00 93.25 111 ARG A C 1
ATOM 885 O O . ARG A 1 111 ? -12.387 -6.905 3.297 1.00 93.25 111 ARG A O 1
ATOM 892 N N . VAL A 1 112 ? -13.264 -4.925 3.861 1.00 95.25 112 VAL A N 1
ATOM 893 C CA . VAL A 1 112 ? -13.876 -4.657 2.556 1.00 95.25 112 VAL A CA 1
ATOM 894 C C . VAL A 1 112 ? -12.877 -3.917 1.671 1.00 95.25 112 VAL A C 1
ATOM 896 O O . VAL A 1 112 ? -12.515 -2.777 1.952 1.00 95.25 112 VAL A O 1
ATOM 899 N N . LEU A 1 113 ? -12.436 -4.535 0.575 1.00 96.75 113 LEU A N 1
ATOM 900 C CA . LEU A 1 113 ? -11.612 -3.845 -0.418 1.00 96.75 113 LEU A CA 1
ATOM 901 C C . LEU A 1 113 ? -12.457 -2.808 -1.175 1.00 96.75 113 LEU A C 1
ATOM 903 O O . LEU A 1 113 ? -13.398 -3.165 -1.879 1.00 96.75 113 LEU A O 1
ATOM 907 N N . GLN A 1 114 ? -12.095 -1.531 -1.055 1.00 96.56 114 GLN A N 1
ATOM 908 C CA . GLN A 1 114 ? -12.724 -0.428 -1.780 1.00 96.56 114 GLN A CA 1
ATOM 909 C C . GLN A 1 114 ? -12.055 -0.198 -3.139 1.00 96.56 114 GLN A C 1
ATOM 911 O O . GLN A 1 114 ? -12.760 -0.087 -4.140 1.00 96.56 114 GLN A O 1
ATOM 916 N N . ARG A 1 115 ? -10.716 -0.103 -3.170 1.00 97.56 115 ARG A N 1
ATOM 917 C CA . ARG A 1 115 ? -9.885 -0.021 -4.388 1.00 97.56 115 ARG A CA 1
ATOM 918 C C . ARG A 1 115 ? -8.472 -0.535 -4.118 1.00 97.56 115 ARG A C 1
ATOM 920 O O . ARG A 1 115 ? -7.937 -0.322 -3.036 1.00 97.56 115 ARG A O 1
ATOM 927 N N . ALA A 1 116 ? -7.850 -1.149 -5.116 1.00 98.44 116 ALA A N 1
ATOM 928 C CA . ALA A 1 116 ? -6.427 -1.477 -5.102 1.00 98.44 116 ALA A CA 1
ATOM 929 C C . ALA A 1 116 ? -5.782 -0.912 -6.367 1.00 98.44 116 ALA A C 1
ATOM 931 O O . ALA A 1 116 ? -6.186 -1.281 -7.466 1.00 98.44 116 ALA A O 1
ATOM 932 N N . LEU A 1 117 ? -4.802 -0.023 -6.225 1.00 98.56 117 LEU A N 1
ATOM 933 C CA . LEU A 1 117 ? -4.087 0.594 -7.336 1.00 98.56 117 LEU A CA 1
ATOM 934 C C . LEU A 1 117 ? -2.631 0.132 -7.354 1.00 98.56 117 LEU A C 1
ATOM 936 O O . LEU A 1 117 ? -1.960 0.144 -6.325 1.00 98.56 117 LEU A O 1
ATOM 940 N N . ALA A 1 118 ? -2.146 -0.261 -8.529 1.00 98.19 118 ALA A N 1
ATOM 941 C CA . ALA A 1 118 ? -0.750 -0.611 -8.767 1.00 98.19 118 ALA A CA 1
ATOM 942 C C . ALA A 1 118 ? -0.129 0.380 -9.756 1.00 98.19 118 ALA A C 1
ATOM 944 O O . ALA A 1 118 ? -0.620 0.546 -10.878 1.00 98.19 118 ALA A O 1
ATOM 945 N N . TYR A 1 119 ? 0.949 1.031 -9.330 1.00 96.94 119 TYR A N 1
ATOM 946 C CA . TYR A 1 119 ? 1.613 2.103 -10.060 1.00 96.94 119 TYR A CA 1
ATOM 947 C C . TYR A 1 119 ? 2.888 1.578 -10.705 1.00 96.94 119 TYR A C 1
ATOM 949 O O . TYR A 1 119 ? 3.842 1.224 -10.019 1.00 96.94 119 TYR A O 1
ATOM 957 N N . ILE A 1 120 ? 2.881 1.494 -12.033 1.00 94.00 120 ILE A N 1
ATOM 958 C CA . ILE A 1 120 ? 3.934 0.862 -12.825 1.00 94.00 120 ILE A CA 1
ATOM 959 C C . ILE A 1 120 ? 4.661 1.907 -13.653 1.00 94.00 120 ILE A C 1
ATOM 961 O O . ILE A 1 120 ? 4.043 2.770 -14.288 1.00 94.00 120 ILE A O 1
ATOM 965 N N . VAL A 1 121 ? 5.979 1.781 -13.670 1.00 89.88 121 VAL A N 1
ATOM 966 C CA . VAL A 1 121 ? 6.879 2.592 -14.479 1.00 89.88 121 VAL A CA 1
ATOM 967 C C . VAL A 1 121 ? 7.441 1.705 -15.577 1.00 89.88 121 VAL A C 1
ATOM 969 O O . VAL A 1 121 ? 8.034 0.662 -15.304 1.00 89.88 121 VAL A O 1
ATOM 972 N N . GLU A 1 122 ? 7.220 2.109 -16.821 1.00 86.94 122 GLU A N 1
ATOM 973 C CA . GLU A 1 122 ? 7.686 1.406 -18.011 1.00 86.94 122 GLU A CA 1
ATOM 974 C C . GLU A 1 122 ? 8.797 2.225 -18.672 1.00 86.94 122 GLU A C 1
ATOM 976 O O . GLU A 1 122 ? 8.650 3.432 -18.885 1.00 86.94 122 GLU A O 1
ATOM 981 N N . ARG A 1 123 ? 9.917 1.570 -18.982 1.00 82.75 123 ARG A N 1
ATOM 982 C CA . ARG A 1 123 ? 11.034 2.154 -19.734 1.00 82.75 123 ARG A CA 1
ATOM 983 C C . ARG A 1 123 ? 11.028 1.624 -21.171 1.00 82.75 123 ARG A C 1
ATOM 985 O O . ARG A 1 123 ? 10.506 0.528 -21.395 1.00 82.75 123 ARG A O 1
ATOM 992 N N . PRO A 1 124 ? 11.614 2.350 -22.141 1.00 80.19 124 PRO A N 1
ATOM 993 C CA . PRO A 1 124 ? 11.784 1.850 -23.498 1.00 80.19 124 PRO A CA 1
ATOM 994 C C . PRO A 1 124 ? 12.445 0.467 -23.482 1.00 80.19 124 PRO A C 1
ATOM 996 O O . PRO A 1 124 ? 13.439 0.260 -22.795 1.00 80.19 124 PRO A O 1
ATOM 999 N N . GLY A 1 125 ? 11.860 -0.492 -24.201 1.00 78.12 125 GLY A N 1
ATOM 1000 C CA . GLY A 1 125 ? 12.344 -1.877 -24.252 1.00 78.12 125 GLY A CA 1
ATOM 1001 C C . GLY A 1 125 ? 11.797 -2.813 -23.164 1.00 78.12 125 GLY A C 1
ATOM 1002 O O . GLY A 1 125 ? 11.897 -4.026 -23.327 1.00 78.12 125 GLY A O 1
ATOM 1003 N N . MET A 1 126 ? 11.151 -2.304 -22.107 1.00 78.38 126 MET A N 1
ATOM 1004 C CA . MET A 1 126 ? 10.484 -3.142 -21.103 1.00 78.38 126 MET A CA 1
ATOM 1005 C C . MET A 1 126 ? 8.998 -3.325 -21.432 1.00 78.38 126 MET A C 1
ATOM 1007 O O . MET A 1 126 ? 8.162 -2.532 -21.009 1.00 78.38 126 MET A O 1
ATOM 1011 N N . GLU A 1 127 ? 8.623 -4.393 -22.138 1.00 77.19 127 GLU A N 1
ATOM 1012 C CA . GLU A 1 127 ? 7.200 -4.721 -22.302 1.00 77.19 127 GLU A CA 1
ATOM 1013 C C . GLU A 1 127 ? 6.641 -5.461 -21.081 1.00 77.19 127 GLU A C 1
ATOM 1015 O O . GLU A 1 127 ? 6.931 -6.634 -20.844 1.00 77.19 127 GLU A O 1
ATOM 1020 N N . GLN A 1 128 ? 5.763 -4.798 -20.325 1.00 83.44 128 GLN A N 1
ATOM 1021 C CA . GLN A 1 128 ? 5.180 -5.357 -19.098 1.00 83.44 128 GLN A CA 1
ATOM 1022 C C . GLN A 1 128 ? 3.706 -5.772 -19.247 1.00 83.44 128 GLN A C 1
ATOM 1024 O O . GLN A 1 128 ? 3.018 -6.023 -18.258 1.00 83.44 128 GLN A O 1
ATOM 1029 N N . ASN A 1 129 ? 3.205 -5.909 -20.480 1.00 89.00 129 ASN A N 1
ATOM 1030 C CA . ASN A 1 129 ? 1.787 -6.176 -20.769 1.00 89.00 129 ASN A CA 1
ATOM 1031 C C . ASN A 1 129 ? 1.236 -7.427 -20.059 1.00 89.00 129 ASN A C 1
ATOM 1033 O O . ASN A 1 129 ? 0.154 -7.376 -19.475 1.00 89.00 129 ASN A O 1
ATOM 1037 N N . LYS A 1 130 ? 1.996 -8.531 -20.043 1.00 90.19 130 LYS A N 1
ATOM 1038 C CA . LYS A 1 130 ? 1.596 -9.770 -19.346 1.00 90.19 130 LYS A CA 1
ATOM 1039 C C . LYS A 1 130 ? 1.485 -9.570 -17.834 1.00 90.19 130 LYS A C 1
ATOM 1041 O O . LYS A 1 130 ? 0.554 -10.063 -17.209 1.00 90.19 130 LYS A O 1
ATOM 1046 N N . PHE A 1 131 ? 2.423 -8.830 -17.248 1.00 90.62 131 PHE A N 1
ATOM 1047 C CA . PHE A 1 131 ? 2.417 -8.530 -15.820 1.00 90.62 131 PHE A CA 1
ATOM 1048 C C . PHE A 1 131 ? 1.231 -7.629 -15.440 1.00 90.62 131 PHE A C 1
ATOM 1050 O O . PHE A 1 131 ? 0.516 -7.918 -14.483 1.00 90.62 131 PHE A O 1
ATOM 1057 N N . ILE A 1 132 ? 0.948 -6.607 -16.252 1.00 93.88 132 ILE A N 1
ATOM 1058 C CA . ILE A 1 132 ? -0.235 -5.745 -16.107 1.00 93.88 132 ILE A CA 1
ATOM 1059 C C . ILE A 1 132 ? -1.527 -6.565 -16.159 1.00 93.88 132 ILE A C 1
ATOM 1061 O O . ILE A 1 132 ? -2.447 -6.330 -15.375 1.00 93.88 132 ILE A O 1
ATOM 1065 N N . GLU A 1 133 ? -1.613 -7.528 -17.075 1.00 94.19 133 GLU A N 1
ATOM 1066 C CA . GLU A 1 133 ? -2.778 -8.399 -17.185 1.00 94.19 133 GLU A CA 1
ATOM 1067 C C . GLU A 1 133 ? -2.971 -9.256 -15.926 1.00 94.19 133 GLU A C 1
ATOM 1069 O O . GLU A 1 133 ? -4.092 -9.359 -15.426 1.00 94.19 133 GLU A O 1
ATOM 1074 N N . VAL A 1 134 ? -1.890 -9.810 -15.369 1.00 93.38 134 VAL A N 1
ATOM 1075 C CA . VAL A 1 134 ? -1.929 -10.559 -14.102 1.00 93.38 134 VAL A CA 1
ATOM 1076 C C . VAL A 1 134 ? -2.418 -9.677 -12.952 1.00 93.38 134 VAL A C 1
ATOM 1078 O O . VAL A 1 134 ? -3.318 -10.083 -12.219 1.00 93.38 134 VAL A O 1
ATOM 1081 N N . LEU A 1 135 ? -1.907 -8.449 -12.823 1.00 95.38 135 LEU A N 1
ATOM 1082 C CA . LEU A 1 135 ? -2.361 -7.504 -11.796 1.00 95.38 135 LEU A CA 1
ATOM 1083 C C . LEU A 1 135 ? -3.860 -7.211 -11.905 1.00 95.38 135 LEU A C 1
ATOM 1085 O O . LEU A 1 135 ? -4.580 -7.281 -10.910 1.00 95.38 135 LEU A O 1
ATOM 1089 N N . ARG A 1 136 ? -4.352 -6.947 -13.120 1.00 96.50 136 ARG A N 1
ATOM 1090 C CA . ARG A 1 136 ? -5.780 -6.698 -13.362 1.00 96.50 136 ARG A CA 1
ATOM 1091 C C . ARG A 1 136 ? -6.642 -7.906 -13.020 1.00 96.50 136 ARG A C 1
ATOM 1093 O O . ARG A 1 136 ? -7.676 -7.747 -12.378 1.00 96.50 136 ARG A O 1
ATOM 1100 N N . ARG A 1 137 ? -6.212 -9.114 -13.401 1.00 95.06 137 ARG A N 1
ATOM 1101 C CA . ARG A 1 137 ? -6.901 -10.368 -13.040 1.00 95.06 137 ARG A CA 1
ATOM 1102 C C . ARG A 1 137 ? -6.954 -10.579 -11.525 1.00 95.06 137 ARG A C 1
ATOM 1104 O O . ARG A 1 137 ? -7.937 -11.119 -11.032 1.00 95.06 137 ARG A O 1
ATOM 1111 N N . ASN A 1 138 ? -5.944 -10.101 -10.801 1.00 93.44 138 ASN A N 1
ATOM 1112 C CA . ASN A 1 138 ? -5.880 -10.141 -9.341 1.00 93.44 138 ASN A CA 1
ATOM 1113 C C . ASN A 1 138 ? -6.661 -9.005 -8.653 1.00 93.44 138 ASN A C 1
ATOM 1115 O O . ASN A 1 138 ? -6.660 -8.940 -7.429 1.00 93.44 138 ASN A O 1
ATOM 1119 N N . GLY A 1 139 ? -7.337 -8.127 -9.402 1.00 94.44 139 GLY A N 1
ATOM 1120 C CA . GLY A 1 139 ? -8.196 -7.077 -8.845 1.00 94.44 139 GLY A CA 1
ATOM 1121 C C . GLY A 1 139 ? -7.533 -5.709 -8.674 1.00 94.44 139 GLY A C 1
ATOM 1122 O O . GLY A 1 139 ? -8.122 -4.835 -8.042 1.00 94.44 139 GLY A O 1
ATOM 1123 N N . TYR A 1 140 ? -6.340 -5.498 -9.238 1.00 98.12 140 TYR A N 1
ATOM 1124 C CA . TYR A 1 140 ? -5.691 -4.187 -9.238 1.00 98.12 140 TYR A CA 1
ATOM 1125 C C . TYR A 1 140 ? -6.134 -3.314 -10.418 1.00 98.12 140 TYR A C 1
ATOM 1127 O O . TYR A 1 140 ? -6.119 -3.726 -11.581 1.00 98.12 140 TYR A O 1
ATOM 1135 N N . GLU A 1 141 ? -6.412 -2.049 -10.130 1.00 98.12 141 GLU A N 1
ATOM 1136 C CA . GLU A 1 141 ? -6.419 -0.970 -11.109 1.00 98.12 141 GLU A CA 1
ATOM 1137 C C . GLU A 1 141 ? -4.972 -0.553 -11.402 1.00 98.12 141 GLU A C 1
ATOM 1139 O O . GLU A 1 141 ? -4.232 -0.134 -10.515 1.00 98.12 141 GLU A O 1
ATOM 1144 N N . VAL A 1 142 ? -4.542 -0.664 -12.657 1.00 97.25 142 VAL A N 1
ATOM 1145 C CA . VAL A 1 142 ? -3.149 -0.382 -13.027 1.00 97.25 142 VAL A CA 1
ATOM 1146 C C . VAL A 1 142 ? -3.015 1.027 -13.593 1.00 97.25 142 VAL A C 1
ATOM 1148 O O . VAL A 1 142 ? -3.642 1.352 -14.605 1.00 97.25 142 VAL A O 1
ATOM 1151 N N . ARG A 1 143 ? -2.142 1.835 -12.984 1.00 96.06 143 ARG A N 1
ATOM 1152 C CA . ARG A 1 143 ? -1.685 3.127 -13.510 1.00 96.06 143 ARG A CA 1
ATOM 1153 C C . ARG A 1 143 ? -0.291 2.940 -14.106 1.00 96.06 143 ARG A C 1
ATOM 1155 O O . ARG A 1 143 ? 0.622 2.507 -13.414 1.00 96.06 143 ARG A O 1
ATOM 1162 N N . LYS A 1 144 ? -0.132 3.236 -15.400 1.00 92.00 144 LYS A N 1
ATOM 1163 C CA . LYS A 1 144 ? 1.134 3.073 -16.134 1.00 92.00 144 LYS A CA 1
ATOM 1164 C C . LYS A 1 144 ? 1.693 4.420 -16.579 1.00 92.00 144 LYS A C 1
ATOM 1166 O O . LYS A 1 144 ? 0.962 5.213 -17.168 1.00 92.00 144 LYS A O 1
ATOM 1171 N N . ARG A 1 145 ? 2.976 4.657 -16.307 1.00 88.50 145 ARG A N 1
ATOM 1172 C CA . ARG A 1 145 ? 3.729 5.836 -16.745 1.00 88.50 145 ARG A CA 1
ATOM 1173 C C . ARG A 1 145 ? 4.916 5.349 -17.561 1.00 88.50 145 ARG A C 1
ATOM 1175 O O . ARG A 1 145 ? 5.668 4.496 -17.102 1.00 88.50 145 ARG A O 1
ATOM 1182 N N . VAL A 1 146 ? 5.043 5.870 -18.776 1.00 85.38 146 VAL A N 1
ATOM 1183 C CA . VAL A 1 146 ? 6.199 5.621 -19.639 1.00 85.38 146 VAL A CA 1
ATOM 1184 C C . VAL A 1 146 ? 7.186 6.751 -19.393 1.00 85.38 146 VAL A C 1
ATOM 1186 O O . VAL A 1 146 ? 6.815 7.915 -19.533 1.00 85.38 146 VAL A O 1
ATOM 1189 N N . VAL A 1 147 ? 8.404 6.414 -18.986 1.00 83.25 147 VAL A N 1
ATOM 1190 C CA . VAL A 1 147 ? 9.482 7.389 -18.764 1.00 83.25 147 VAL A CA 1
ATOM 1191 C C . VAL A 1 147 ? 10.545 7.212 -19.831 1.00 83.25 147 VAL A C 1
ATOM 1193 O O . VAL A 1 147 ? 10.785 6.093 -20.271 1.00 83.25 147 VAL A O 1
ATOM 1196 N N . GLY A 1 148 ? 11.156 8.311 -20.267 1.00 72.69 148 GLY A N 1
ATOM 1197 C CA . GLY A 1 148 ? 12.261 8.269 -21.223 1.00 72.69 148 GLY A CA 1
ATOM 1198 C C . GLY A 1 148 ? 13.576 7.796 -20.597 1.00 72.69 148 GLY A C 1
ATOM 1199 O O . GLY A 1 148 ? 13.609 7.195 -19.516 1.00 72.69 148 GLY A O 1
ATOM 1200 N N . ASP A 1 149 ? 14.677 8.083 -21.289 1.00 67.00 149 ASP A N 1
ATOM 1201 C CA . ASP A 1 149 ? 16.011 7.706 -20.832 1.00 67.00 149 ASP A CA 1
ATOM 1202 C C . ASP A 1 149 ? 16.390 8.369 -19.508 1.00 67.00 149 ASP A C 1
ATOM 1204 O O . ASP A 1 149 ? 16.077 9.529 -19.234 1.00 67.00 149 ASP A O 1
ATOM 1208 N N . ARG A 1 150 ? 17.128 7.612 -18.687 1.00 59.41 150 ARG A N 1
ATOM 1209 C CA . ARG A 1 150 ? 17.553 8.009 -17.335 1.00 59.41 150 ARG A CA 1
ATOM 1210 C C . ARG A 1 150 ? 18.481 9.235 -17.318 1.00 59.41 150 ARG A C 1
ATOM 1212 O O . ARG A 1 150 ? 18.714 9.797 -16.255 1.00 59.41 150 ARG A O 1
ATOM 1219 N N . THR A 1 151 ? 19.000 9.647 -18.475 1.00 63.72 151 THR A N 1
ATOM 1220 C CA . THR A 1 151 ? 19.856 10.829 -18.646 1.00 63.72 151 THR A CA 1
ATOM 1221 C C . THR A 1 151 ? 19.079 12.140 -18.725 1.00 63.72 151 THR A C 1
ATOM 1223 O O . THR A 1 151 ? 19.703 13.196 -18.667 1.00 63.72 151 THR A O 1
ATOM 1226 N N . ASP A 1 152 ? 17.751 12.097 -18.872 1.00 65.06 152 ASP A N 1
ATOM 1227 C CA . ASP A 1 152 ? 16.909 13.291 -18.860 1.00 65.06 152 ASP A CA 1
ATOM 1228 C C . ASP A 1 152 ? 16.383 13.567 -17.436 1.00 65.06 152 ASP A C 1
ATOM 1230 O O . ASP A 1 152 ? 15.483 12.863 -16.967 1.00 65.06 152 ASP A O 1
ATOM 1234 N N . PRO A 1 153 ? 16.904 14.589 -16.729 1.00 57.16 153 PRO A N 1
ATOM 1235 C CA . PRO A 1 153 ? 16.475 14.923 -15.371 1.00 57.16 153 PRO A CA 1
ATOM 1236 C C . PRO A 1 153 ? 15.025 15.428 -15.279 1.00 57.16 153 PRO A C 1
ATOM 1238 O O . PRO A 1 153 ? 14.498 15.533 -14.174 1.00 57.16 153 PRO A O 1
ATOM 1241 N N . SER A 1 154 ? 14.358 15.722 -16.404 1.00 56.59 154 SER A N 1
ATOM 1242 C CA . SER A 1 154 ? 12.929 16.067 -16.427 1.00 56.59 154 SER A CA 1
ATOM 1243 C C . SER A 1 154 ? 12.001 14.842 -16.370 1.00 56.59 154 SER A C 1
ATOM 1245 O O . SER A 1 154 ? 10.816 14.980 -16.067 1.00 56.59 154 SER A O 1
ATOM 1247 N N . ASN A 1 155 ? 12.535 13.632 -16.578 1.00 60.94 155 ASN A N 1
ATOM 1248 C CA . ASN A 1 155 ? 11.815 12.369 -16.419 1.00 60.94 155 ASN A CA 1
ATOM 1249 C C . ASN A 1 155 ? 11.922 11.851 -14.976 1.00 60.94 155 ASN A C 1
ATOM 1251 O O . ASN A 1 155 ? 12.522 10.798 -14.737 1.00 60.94 155 ASN A O 1
ATOM 1255 N N . SER A 1 156 ? 11.332 12.559 -14.001 1.00 61.53 156 SER A N 1
ATOM 1256 C CA . SER A 1 156 ? 11.166 11.961 -12.668 1.00 61.53 156 SER A CA 1
ATOM 1257 C C . SER A 1 156 ? 10.283 10.716 -12.822 1.00 61.53 156 SER A C 1
ATOM 1259 O O . SER A 1 156 ? 9.132 10.766 -13.265 1.00 61.53 156 SER A O 1
ATOM 1261 N N . GLY A 1 157 ? 10.908 9.559 -12.609 1.00 70.31 157 GLY A N 1
ATOM 1262 C CA . GLY A 1 157 ? 10.330 8.265 -12.947 1.00 70.31 157 GLY A CA 1
ATOM 1263 C C . GLY A 1 157 ? 9.322 7.758 -11.929 1.00 70.31 157 GLY A C 1
ATOM 1264 O O . GLY A 1 157 ? 8.699 6.741 -12.190 1.00 70.31 157 GLY A O 1
ATOM 1265 N N . ASP A 1 158 ? 9.174 8.433 -10.792 1.00 83.88 158 ASP A N 1
ATOM 1266 C CA . ASP A 1 158 ? 8.331 7.993 -9.689 1.00 83.88 158 ASP A CA 1
ATOM 1267 C C . ASP A 1 158 ? 6.837 8.277 -9.920 1.00 83.88 158 ASP A C 1
ATOM 1269 O O . ASP A 1 158 ? 6.406 8.952 -10.867 1.00 83.88 158 ASP A O 1
ATOM 1273 N N . TRP A 1 159 ? 6.030 7.726 -9.018 1.00 92.81 159 TRP A N 1
ATOM 1274 C CA . TRP A 1 159 ? 4.588 7.914 -8.962 1.00 92.81 159 TRP A CA 1
ATOM 1275 C C . TRP A 1 159 ? 4.141 8.723 -7.743 1.00 92.81 159 TRP A C 1
ATOM 1277 O O . TRP A 1 159 ? 2.939 8.774 -7.477 1.00 92.81 159 TRP A O 1
ATOM 1287 N N . ASN A 1 160 ? 5.055 9.397 -7.037 1.00 93.31 160 ASN A N 1
ATOM 1288 C CA . ASN A 1 160 ? 4.796 9.977 -5.715 1.00 93.31 160 ASN A CA 1
ATOM 1289 C C . ASN A 1 160 ? 3.606 10.948 -5.754 1.00 93.31 160 ASN A C 1
ATOM 1291 O O . ASN A 1 160 ? 2.663 10.828 -4.967 1.00 93.31 160 ASN A O 1
ATOM 1295 N N . ILE A 1 161 ? 3.563 11.829 -6.761 1.00 93.25 161 ILE A N 1
ATOM 1296 C CA . ILE A 1 161 ? 2.441 12.759 -6.977 1.00 93.25 161 ILE A CA 1
ATOM 1297 C C . ILE A 1 161 ? 1.147 12.019 -7.348 1.00 93.25 161 ILE A C 1
ATOM 1299 O O . ILE A 1 161 ? 0.081 12.341 -6.830 1.00 93.25 161 ILE A O 1
ATOM 1303 N N . GLY A 1 162 ? 1.214 11.032 -8.245 1.00 95.31 162 GLY A N 1
ATOM 1304 C CA . GLY A 1 162 ? 0.023 10.310 -8.707 1.00 95.31 162 GLY A CA 1
ATOM 1305 C C . GLY A 1 162 ? -0.633 9.493 -7.595 1.00 95.31 162 GLY A C 1
ATOM 1306 O O . GLY A 1 162 ? -1.847 9.575 -7.414 1.00 95.31 162 GLY A O 1
ATOM 1307 N N . ILE A 1 163 ? 0.178 8.779 -6.810 1.00 97.88 163 ILE A N 1
ATOM 1308 C CA . ILE A 1 163 ? -0.253 8.056 -5.608 1.00 97.88 163 ILE A CA 1
ATOM 1309 C C . ILE A 1 163 ? -0.893 9.028 -4.616 1.00 97.88 163 ILE A C 1
ATOM 1311 O O . ILE A 1 163 ? -2.010 8.791 -4.162 1.00 97.88 163 ILE A O 1
ATOM 1315 N N . THR A 1 164 ? -0.228 10.153 -4.334 1.00 97.81 164 THR A N 1
ATOM 1316 C CA . THR A 1 164 ? -0.731 11.188 -3.416 1.00 97.81 164 THR A CA 1
ATOM 1317 C C . THR A 1 164 ? -2.106 11.702 -3.838 1.00 97.81 164 THR A C 1
ATOM 1319 O O . THR A 1 164 ? -3.028 11.750 -3.024 1.00 97.81 164 THR A O 1
ATOM 1322 N N . LEU A 1 165 ? -2.280 12.049 -5.115 1.00 97.81 165 LEU A N 1
ATOM 1323 C CA . LEU A 1 165 ? -3.545 12.576 -5.625 1.00 97.81 165 LEU A CA 1
ATOM 1324 C C . LEU A 1 165 ? -4.671 11.538 -5.582 1.00 97.81 165 LEU A C 1
ATOM 1326 O O . LEU A 1 165 ? -5.772 11.858 -5.134 1.00 97.81 165 LEU A O 1
ATOM 1330 N N . ASP A 1 166 ? -4.413 10.303 -6.015 1.00 98.31 166 ASP A N 1
ATOM 1331 C CA . ASP A 1 166 ? -5.422 9.239 -5.988 1.00 98.31 166 ASP A CA 1
ATOM 1332 C C . ASP A 1 166 ? -5.818 8.873 -4.540 1.00 98.31 166 ASP A C 1
ATOM 1334 O O . ASP A 1 166 ? -7.002 8.648 -4.264 1.00 98.31 166 ASP A O 1
ATOM 1338 N N . ALA A 1 167 ? -4.855 8.852 -3.609 1.00 98.19 167 ALA A N 1
ATOM 1339 C CA . ALA A 1 167 ? -5.097 8.573 -2.194 1.00 98.19 167 ALA A CA 1
ATOM 1340 C C . ALA A 1 167 ? -5.963 9.649 -1.532 1.00 98.19 167 ALA A C 1
ATOM 1342 O O . ALA A 1 167 ? -6.971 9.329 -0.900 1.00 98.19 167 ALA A O 1
ATOM 1343 N N . LEU A 1 168 ? -5.642 10.927 -1.743 1.00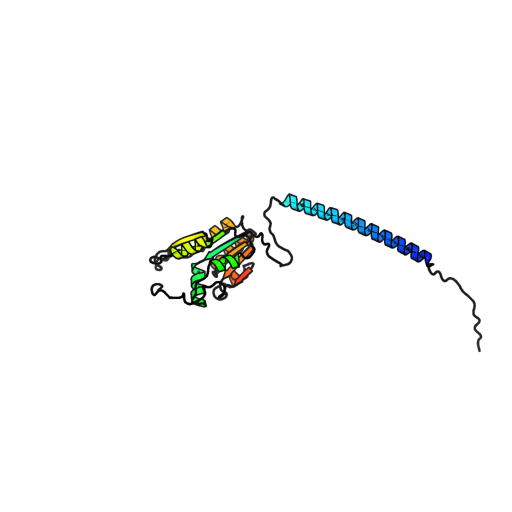 97.44 168 LEU A N 1
ATOM 1344 C CA . LEU A 1 168 ? -6.460 12.035 -1.243 1.00 97.44 168 LEU A CA 1
ATOM 1345 C C . LEU A 1 168 ? -7.854 12.055 -1.879 1.00 97.44 168 LEU A C 1
ATOM 1347 O O . LEU A 1 168 ? -8.840 12.336 -1.202 1.00 97.44 168 LEU A O 1
ATOM 1351 N N . ALA A 1 169 ? -7.964 11.719 -3.166 1.00 97.31 169 ALA A N 1
ATOM 1352 C CA . ALA A 1 169 ? -9.246 11.699 -3.863 1.00 97.31 169 ALA A CA 1
ATOM 1353 C C . ALA A 1 169 ? -10.194 10.602 -3.349 1.00 97.31 169 ALA A C 1
ATOM 1355 O O . ALA A 1 169 ? -11.415 10.786 -3.380 1.00 97.31 169 ALA A O 1
ATOM 1356 N N . ILE A 1 170 ? -9.672 9.451 -2.903 1.00 96.31 170 ILE A N 1
ATOM 1357 C CA . ILE A 1 170 ? -10.513 8.392 -2.328 1.00 96.31 170 ILE A CA 1
ATOM 1358 C C . ILE A 1 170 ? -10.761 8.560 -0.831 1.00 96.31 170 ILE A C 1
ATOM 1360 O O . ILE A 1 170 ? -11.772 8.037 -0.369 1.00 96.31 170 ILE A O 1
ATOM 1364 N N . ALA A 1 171 ? -9.905 9.289 -0.107 1.00 95.06 171 ALA A N 1
ATOM 1365 C CA . ALA A 1 171 ? -9.934 9.404 1.352 1.00 95.06 171 ALA A CA 1
ATOM 1366 C C . ALA A 1 171 ? -11.349 9.556 1.959 1.00 95.06 171 ALA A C 1
ATOM 1368 O O . ALA A 1 171 ? -11.682 8.775 2.850 1.00 95.06 171 ALA A O 1
ATOM 1369 N N . PRO A 1 172 ? -12.261 10.405 1.429 1.00 94.94 172 PRO A N 1
ATOM 1370 C CA . PRO A 1 172 ? -13.617 10.552 1.984 1.00 94.94 172 PRO A CA 1
ATOM 1371 C C . PRO A 1 172 ? -14.509 9.296 1.897 1.00 94.94 172 PRO A C 1
ATOM 1373 O O . PRO A 1 172 ? -15.614 9.263 2.438 1.00 94.94 172 PRO A O 1
ATOM 1376 N N . ARG A 1 173 ? -14.089 8.275 1.145 1.00 94.88 173 ARG A N 1
ATOM 1377 C CA . ARG A 1 173 ? -14.834 7.035 0.870 1.00 94.88 173 ARG A CA 1
ATOM 1378 C C . ARG A 1 173 ? -14.153 5.795 1.446 1.00 94.88 173 ARG A C 1
ATOM 1380 O O . ARG A 1 173 ? 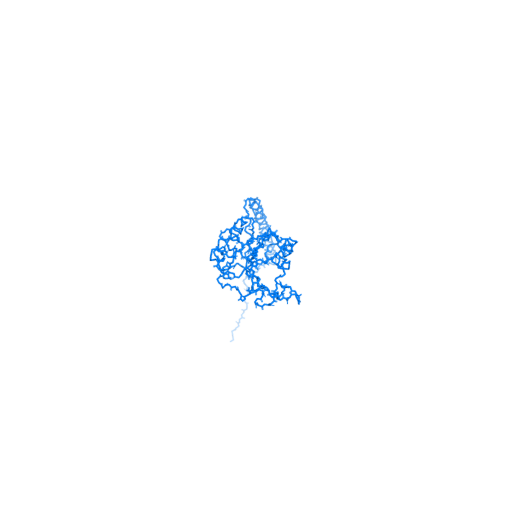-14.606 4.686 1.168 1.00 94.88 173 ARG A O 1
ATOM 1387 N N . THR A 1 174 ? -13.087 5.969 2.214 1.00 94.69 174 THR A N 1
ATOM 1388 C CA . THR A 1 174 ? -12.279 4.888 2.782 1.00 94.69 174 THR A CA 1
ATOM 1389 C C . THR A 1 174 ? -12.080 5.110 4.261 1.00 94.69 174 THR A C 1
ATOM 1391 O O . THR A 1 174 ? -11.970 6.246 4.704 1.00 94.69 174 THR A O 1
ATOM 1394 N N . ASP A 1 175 ? -11.988 4.019 5.006 1.00 95.25 175 ASP A N 1
ATOM 1395 C CA . ASP A 1 175 ? -11.701 4.063 6.438 1.00 95.25 175 ASP A CA 1
ATOM 1396 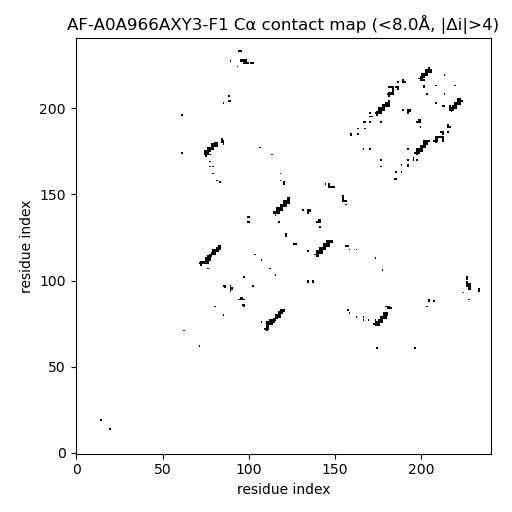C C . ASP A 1 175 ? -10.201 3.827 6.684 1.00 95.25 175 ASP A C 1
ATOM 1398 O O . ASP A 1 175 ? -9.631 4.329 7.652 1.00 95.25 175 ASP A O 1
ATOM 1402 N N . VAL A 1 176 ? -9.554 3.083 5.775 1.00 96.81 176 VAL A N 1
ATOM 1403 C CA . VAL A 1 176 ? -8.130 2.745 5.833 1.00 96.81 176 VAL A CA 1
ATOM 1404 C C . VAL A 1 176 ? -7.469 2.940 4.470 1.00 96.81 176 VAL A C 1
ATOM 1406 O O . VAL A 1 176 ? -7.950 2.412 3.465 1.00 96.81 176 VAL A O 1
ATOM 1409 N N . CYS A 1 177 ? -6.328 3.624 4.449 1.00 98.25 177 CYS A N 1
ATOM 1410 C CA . CYS A 1 177 ? -5.413 3.665 3.311 1.00 98.25 177 CYS A CA 1
ATOM 1411 C C . CYS A 1 177 ? -4.148 2.873 3.644 1.00 98.25 177 CYS A C 1
ATOM 1413 O O . CYS A 1 177 ? -3.481 3.158 4.634 1.00 98.25 177 CYS A O 1
ATOM 1415 N N . ILE A 1 178 ? -3.804 1.899 2.804 1.00 98.38 178 ILE A N 1
ATOM 1416 C CA . ILE A 1 178 ? -2.565 1.129 2.911 1.00 98.38 178 ILE A CA 1
ATOM 1417 C C . ILE A 1 178 ? -1.619 1.580 1.804 1.00 98.38 178 ILE A C 1
ATOM 1419 O O . ILE A 1 178 ? -1.900 1.360 0.622 1.00 98.38 178 ILE A O 1
ATOM 1423 N N . LEU A 1 179 ? -0.501 2.199 2.178 1.00 98.50 179 LEU A N 1
ATOM 1424 C CA . LEU A 1 179 ? 0.569 2.542 1.245 1.00 98.50 179 LEU A CA 1
ATOM 1425 C C . LEU A 1 179 ? 1.590 1.406 1.246 1.00 98.50 179 LEU A C 1
ATOM 1427 O O . LEU A 1 179 ? 2.182 1.087 2.276 1.00 98.50 179 LEU A O 1
ATOM 1431 N N . VAL A 1 180 ? 1.783 0.777 0.092 1.00 98.19 180 VAL A N 1
ATOM 1432 C CA . VAL A 1 180 ? 2.772 -0.285 -0.085 1.00 98.19 180 VAL A CA 1
ATOM 1433 C C . VAL A 1 180 ? 4.031 0.331 -0.690 1.00 98.19 180 VAL A C 1
ATOM 1435 O O . VAL A 1 180 ? 4.197 0.366 -1.910 1.00 98.19 180 VAL A O 1
ATOM 1438 N N . THR A 1 181 ? 4.853 0.914 0.182 1.00 97.06 181 THR A N 1
ATOM 1439 C CA . THR A 1 181 ? 6.083 1.647 -0.145 1.00 97.06 181 THR A CA 1
ATOM 1440 C C . THR A 1 181 ? 6.966 1.785 1.097 1.00 97.06 181 THR A C 1
ATOM 1442 O O . THR A 1 181 ? 6.457 1.831 2.216 1.00 97.06 181 THR A O 1
ATOM 1445 N N . GLY A 1 182 ? 8.285 1.845 0.905 1.00 93.69 182 GLY A N 1
ATOM 1446 C CA . GLY A 1 182 ? 9.249 2.217 1.946 1.00 93.69 182 GLY A CA 1
ATOM 1447 C C . GLY A 1 182 ? 9.717 3.679 1.879 1.00 93.69 182 GLY A C 1
ATOM 1448 O O . GLY A 1 182 ? 10.578 4.075 2.665 1.00 93.69 182 GLY A O 1
ATOM 1449 N N . ASP A 1 183 ? 9.201 4.467 0.932 1.00 93.75 183 ASP A N 1
ATOM 1450 C CA . ASP A 1 183 ? 9.684 5.819 0.633 1.00 93.75 183 ASP 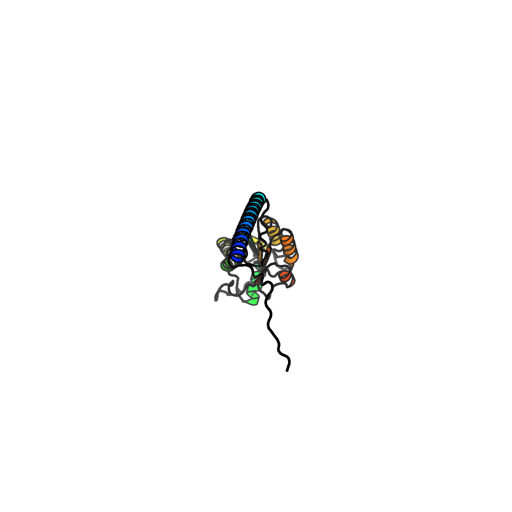A CA 1
ATOM 1451 C C . ASP A 1 183 ? 9.196 6.871 1.651 1.00 93.75 183 ASP A C 1
ATOM 1453 O O . ASP A 1 183 ? 7.994 7.073 1.846 1.00 93.75 183 ASP A O 1
ATOM 1457 N N . GLY A 1 184 ? 10.147 7.558 2.291 1.00 93.25 184 GLY A N 1
ATOM 1458 C CA . GLY A 1 184 ? 9.890 8.606 3.282 1.00 93.25 184 GLY A CA 1
ATOM 1459 C C . GLY A 1 184 ? 9.201 9.849 2.713 1.00 93.25 184 GLY A C 1
ATOM 1460 O O . GLY A 1 184 ? 8.563 10.584 3.469 1.00 93.25 184 GLY A O 1
ATOM 1461 N N . ASP A 1 185 ? 9.229 10.050 1.393 1.00 94.00 185 ASP A N 1
ATOM 1462 C CA . ASP A 1 185 ? 8.559 11.176 0.730 1.00 94.00 185 ASP A CA 1
ATOM 1463 C C . ASP A 1 185 ? 7.028 11.147 0.894 1.00 94.00 185 ASP A C 1
ATOM 1465 O O . ASP A 1 185 ? 6.353 12.158 0.681 1.00 94.00 185 ASP A O 1
ATOM 1469 N N . PHE A 1 186 ? 6.456 10.017 1.326 1.00 96.81 186 PHE A N 1
ATOM 1470 C CA . PHE A 1 186 ? 5.028 9.893 1.619 1.00 96.81 186 PHE A CA 1
ATOM 1471 C C . PHE A 1 186 ? 4.618 10.361 3.021 1.00 96.81 186 PHE A C 1
ATOM 1473 O O . PHE A 1 186 ? 3.417 10.421 3.290 1.00 96.81 186 PHE A O 1
ATOM 1480 N N . VAL A 1 187 ? 5.546 10.747 3.907 1.00 97.38 187 VAL A N 1
ATOM 1481 C CA . VAL A 1 187 ? 5.204 11.250 5.256 1.00 97.38 187 VAL A CA 1
ATOM 1482 C C . VAL A 1 187 ? 4.151 12.378 5.219 1.00 97.38 187 VAL A C 1
ATOM 1484 O O . VAL A 1 187 ? 3.145 12.251 5.922 1.00 97.38 187 VAL A O 1
ATOM 1487 N N . PRO A 1 188 ? 4.259 13.415 4.357 1.00 97.69 188 PRO A N 1
ATOM 1488 C CA . PRO A 1 188 ? 3.235 14.461 4.271 1.00 97.69 188 PRO A CA 1
ATOM 1489 C C . PRO A 1 188 ? 1.857 13.943 3.828 1.00 97.69 188 PRO A C 1
ATOM 1491 O O . PRO A 1 188 ? 0.824 14.457 4.262 1.00 97.69 188 PRO A O 1
ATOM 1494 N N . LEU A 1 189 ? 1.816 12.915 2.969 1.00 98.12 189 LEU A N 1
ATOM 1495 C CA . LEU A 1 189 ? 0.563 12.267 2.573 1.00 98.12 189 LEU A CA 1
ATOM 1496 C C . LEU A 1 189 ? -0.065 11.532 3.763 1.00 98.12 189 LEU A C 1
ATOM 1498 O O . LEU A 1 189 ? -1.272 11.652 3.967 1.00 98.12 189 LEU A O 1
ATOM 1502 N N . VAL A 1 190 ? 0.735 10.802 4.548 1.00 97.88 190 VAL A N 1
ATOM 1503 C CA . VAL A 1 190 ? 0.262 10.093 5.748 1.00 97.88 190 VAL A CA 1
ATOM 1504 C C . VAL A 1 190 ? -0.375 11.075 6.731 1.00 97.88 190 VAL A C 1
ATOM 1506 O O . VAL A 1 190 ? -1.517 10.875 7.144 1.00 97.88 190 VAL A O 1
ATOM 1509 N N . GLU A 1 191 ? 0.317 12.168 7.053 1.00 96.44 191 GLU A N 1
ATOM 1510 C CA . GLU A 1 191 ? -0.203 13.211 7.944 1.00 96.44 191 GLU A CA 1
ATOM 1511 C C . GLU A 1 191 ? -1.510 13.808 7.418 1.00 96.44 191 GLU A C 1
ATOM 1513 O O . GLU A 1 191 ? -2.481 13.968 8.163 1.00 96.44 191 GLU A O 1
ATOM 1518 N N . ARG A 1 192 ? -1.574 14.095 6.112 1.00 97.50 192 ARG A N 1
ATOM 1519 C CA . ARG A 1 192 ? -2.783 14.647 5.506 1.00 97.50 192 ARG A CA 1
ATOM 1520 C C . ARG A 1 192 ? -3.957 13.671 5.560 1.00 97.50 192 ARG A C 1
ATOM 1522 O O . ARG A 1 192 ? -5.049 14.095 5.919 1.00 97.50 192 ARG A O 1
ATOM 1529 N N . LEU A 1 193 ? -3.760 12.397 5.228 1.00 96.88 193 LEU A N 1
ATOM 1530 C CA . LEU A 1 193 ? -4.818 11.381 5.288 1.00 96.88 193 LEU A CA 1
ATOM 1531 C C . LEU A 1 193 ? -5.361 11.213 6.713 1.00 96.88 193 LEU A C 1
ATOM 1533 O O . LEU A 1 193 ? -6.575 11.143 6.902 1.00 96.88 193 LEU A O 1
ATOM 1537 N N . LYS A 1 194 ? -4.478 11.238 7.716 1.00 94.44 194 LYS A N 1
ATOM 1538 C CA . LYS A 1 194 ? -4.867 11.188 9.132 1.00 94.44 194 LYS A CA 1
ATOM 1539 C C . LYS A 1 194 ? -5.695 12.404 9.543 1.00 94.44 194 LYS A C 1
ATOM 1541 O O . LYS A 1 194 ? -6.688 12.249 10.249 1.00 94.44 194 LYS A O 1
ATOM 1546 N N . ASN A 1 195 ? -5.357 13.593 9.041 1.00 94.38 195 ASN A N 1
ATOM 1547 C CA . ASN A 1 195 ? -6.162 14.803 9.253 1.00 94.38 195 ASN A CA 1
ATOM 1548 C C . ASN A 1 195 ? -7.561 14.716 8.611 1.00 94.38 195 ASN A C 1
ATOM 1550 O O . ASN A 1 195 ? -8.491 15.347 9.104 1.00 94.38 195 ASN A O 1
ATOM 1554 N N . GLU A 1 196 ? -7.731 13.917 7.553 1.00 92.38 196 GLU A N 1
ATOM 1555 C CA . GLU A 1 196 ? -9.037 13.611 6.943 1.00 92.38 196 GLU A CA 1
ATOM 1556 C C . GLU A 1 196 ? -9.783 12.469 7.674 1.00 92.38 196 GLU A C 1
ATOM 1558 O O . GLU A 1 196 ? -10.841 12.027 7.228 1.00 92.38 196 GLU A O 1
ATOM 1563 N N . GLY A 1 197 ? -9.249 11.974 8.798 1.00 90.88 197 GLY A N 1
ATOM 1564 C CA . GLY A 1 197 ? -9.849 10.903 9.598 1.00 90.88 197 GLY A CA 1
ATOM 1565 C C . GLY A 1 197 ? -9.619 9.492 9.050 1.00 90.88 197 GLY A C 1
ATOM 1566 O O . GLY A 1 197 ? -10.272 8.552 9.505 1.00 90.88 197 GLY A O 1
ATOM 1567 N N . VAL A 1 198 ? -8.707 9.325 8.088 1.00 96.06 198 VAL A N 1
ATOM 1568 C CA . VAL A 1 198 ? -8.364 8.021 7.509 1.00 96.06 198 VAL A CA 1
ATOM 1569 C C . VAL A 1 198 ? -7.216 7.391 8.291 1.00 96.06 198 VAL A C 1
ATOM 1571 O O . VAL A 1 198 ? -6.174 8.017 8.485 1.00 96.06 198 VAL A O 1
ATOM 1574 N N . ARG A 1 199 ? -7.376 6.126 8.695 1.00 95.75 199 ARG A N 1
ATOM 1575 C CA . ARG A 1 199 ? -6.277 5.338 9.268 1.00 95.75 199 ARG A CA 1
ATOM 1576 C C . ARG A 1 199 ? -5.272 5.007 8.172 1.00 95.75 199 ARG A C 1
ATOM 1578 O O . ARG A 1 199 ? -5.657 4.512 7.111 1.00 95.75 199 ARG A O 1
ATOM 1585 N N . VAL A 1 200 ? -3.991 5.222 8.434 1.00 97.31 200 VAL A N 1
ATOM 1586 C CA . VAL A 1 200 ? -2.930 4.961 7.462 1.00 97.31 200 VAL A CA 1
ATOM 1587 C C . VAL A 1 200 ? -2.061 3.800 7.914 1.00 97.31 200 VAL A C 1
ATOM 1589 O O . VAL A 1 200 ? -1.458 3.826 8.986 1.00 97.31 200 VAL A O 1
ATOM 1592 N N . GLU A 1 201 ? -1.982 2.779 7.069 1.00 97.25 201 GLU A N 1
ATOM 1593 C CA . GLU A 1 201 ? -1.127 1.615 7.273 1.00 97.25 201 GLU A CA 1
ATOM 1594 C C . GLU A 1 201 ? -0.017 1.609 6.218 1.00 97.25 201 GLU A C 1
ATOM 1596 O O . GLU A 1 201 ? -0.245 1.948 5.056 1.00 97.25 201 GLU A O 1
ATOM 1601 N N . ILE A 1 202 ? 1.185 1.201 6.608 1.00 97.88 202 ILE A N 1
ATOM 1602 C CA . ILE A 1 202 ? 2.325 1.065 5.697 1.00 97.88 202 ILE A CA 1
ATOM 1603 C C . ILE A 1 202 ? 2.638 -0.410 5.535 1.00 97.88 202 ILE A C 1
ATOM 1605 O O . ILE A 1 202 ? 2.700 -1.137 6.521 1.00 97.88 202 ILE A O 1
ATOM 1609 N N . ALA A 1 203 ? 2.832 -0.862 4.302 1.00 97.62 203 ALA A N 1
ATOM 1610 C CA . ALA A 1 203 ? 3.284 -2.213 4.010 1.00 97.62 203 ALA A CA 1
ATOM 1611 C C . ALA A 1 203 ? 4.605 -2.163 3.244 1.00 97.62 203 ALA A C 1
ATOM 1613 O O . ALA A 1 203 ? 4.665 -1.665 2.123 1.00 97.62 203 ALA A O 1
ATOM 1614 N N . SER A 1 204 ? 5.672 -2.677 3.842 1.00 95.94 204 SER A N 1
ATOM 1615 C CA . SER A 1 204 ? 7.010 -2.583 3.261 1.00 95.94 204 SER A CA 1
ATOM 1616 C C . SER A 1 204 ? 7.967 -3.612 3.858 1.00 95.94 204 SER A C 1
ATOM 1618 O O . SER A 1 204 ? 7.686 -4.236 4.886 1.00 95.94 204 SER A O 1
ATOM 1620 N N . PHE A 1 205 ? 9.117 -3.807 3.212 1.00 93.50 205 PHE A N 1
ATOM 1621 C CA . PHE A 1 205 ? 10.201 -4.591 3.797 1.00 93.50 205 PHE A CA 1
ATOM 1622 C C . PHE A 1 205 ? 10.928 -3.766 4.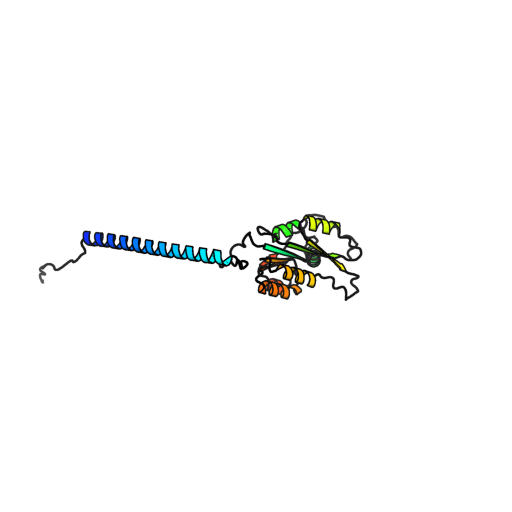858 1.00 93.50 205 PHE A C 1
ATOM 1624 O O . PHE A 1 205 ? 11.236 -2.587 4.648 1.00 93.50 205 PHE A O 1
ATOM 1631 N N . ARG A 1 206 ? 11.215 -4.402 6.002 1.00 89.62 206 ARG A N 1
ATOM 1632 C CA . ARG A 1 206 ? 11.787 -3.736 7.180 1.00 89.62 206 ARG A CA 1
ATOM 1633 C C . ARG A 1 206 ? 13.021 -2.904 6.837 1.00 89.62 206 ARG A C 1
ATOM 1635 O O . ARG A 1 206 ? 13.079 -1.740 7.218 1.00 89.62 206 ARG A O 1
ATOM 1642 N N . ASP A 1 207 ? 13.930 -3.497 6.076 1.00 88.00 207 ASP A N 1
ATOM 1643 C CA . ASP A 1 207 ? 15.277 -2.974 5.843 1.00 88.00 207 ASP A CA 1
ATOM 1644 C C . ASP A 1 207 ? 15.349 -1.882 4.762 1.00 88.00 207 ASP A C 1
ATOM 1646 O O . ASP A 1 207 ? 16.399 -1.278 4.566 1.00 88.00 207 ASP A O 1
ATOM 1650 N N . THR A 1 208 ? 14.248 -1.609 4.054 1.00 86.44 208 THR A N 1
ATOM 1651 C CA . THR A 1 208 ? 14.206 -0.645 2.936 1.00 86.44 208 THR A CA 1
ATOM 1652 C C . THR A 1 208 ? 13.207 0.483 3.166 1.00 86.44 208 THR A C 1
ATOM 1654 O O . THR A 1 208 ? 12.710 1.064 2.205 1.00 86.44 208 THR A O 1
ATOM 1657 N N . THR A 1 209 ? 12.858 0.758 4.422 1.00 88.06 209 THR A N 1
ATOM 1658 C CA . THR A 1 209 ? 11.836 1.753 4.758 1.00 88.06 209 THR A CA 1
ATOM 1659 C C . THR A 1 209 ? 12.398 2.864 5.626 1.00 88.06 209 THR A C 1
ATOM 1661 O O . THR A 1 209 ? 13.151 2.600 6.562 1.00 88.06 209 THR A O 1
ATOM 1664 N N . SER A 1 210 ? 12.001 4.102 5.331 1.00 92.19 210 SER A N 1
ATOM 1665 C CA . SER A 1 210 ? 12.305 5.274 6.157 1.00 92.19 210 SER A CA 1
ATOM 1666 C C . SER A 1 210 ? 11.747 5.121 7.579 1.00 92.19 210 SER A C 1
ATOM 1668 O O . SER A 1 210 ? 10.602 4.710 7.789 1.00 92.19 210 SER A O 1
ATOM 1670 N N . ASN A 1 211 ? 12.557 5.498 8.572 1.00 92.00 211 ASN A N 1
ATOM 1671 C CA . ASN A 1 211 ? 12.143 5.491 9.975 1.00 92.00 211 ASN A CA 1
ATOM 1672 C C . ASN A 1 211 ? 11.023 6.503 10.238 1.00 92.00 211 ASN A C 1
ATOM 1674 O O . ASN A 1 211 ? 10.118 6.230 11.023 1.00 92.00 211 ASN A O 1
ATOM 1678 N N . GLU A 1 212 ? 11.072 7.651 9.571 1.00 92.75 212 GLU A N 1
ATOM 1679 C CA . GLU A 1 212 ? 10.074 8.714 9.657 1.00 92.75 212 GLU A CA 1
ATOM 1680 C C . GLU A 1 212 ? 8.705 8.209 9.184 1.00 92.75 212 GLU A C 1
ATOM 1682 O O . GLU A 1 212 ? 7.699 8.425 9.860 1.00 92.75 212 GLU A O 1
ATOM 1687 N N . LEU A 1 213 ? 8.676 7.450 8.079 1.00 92.94 213 LEU A N 1
ATOM 1688 C CA . LEU A 1 213 ? 7.450 6.835 7.568 1.00 92.94 213 LEU A CA 1
ATOM 1689 C C . LEU A 1 213 ? 6.855 5.822 8.558 1.00 92.94 213 LEU A C 1
ATOM 1691 O O . LEU A 1 213 ? 5.643 5.797 8.770 1.00 92.94 213 LEU A O 1
ATOM 1695 N N . TYR A 1 214 ? 7.692 5.006 9.203 1.00 91.00 214 TYR A N 1
ATOM 1696 C CA . TYR A 1 214 ? 7.217 4.078 10.233 1.00 91.00 214 TYR A CA 1
ATOM 1697 C C . TYR A 1 214 ? 6.645 4.777 11.459 1.00 91.00 214 TYR A C 1
ATOM 1699 O O . TYR A 1 214 ? 5.683 4.284 12.042 1.00 91.00 214 TYR A O 1
ATOM 1707 N N . GLN A 1 215 ? 7.232 5.902 11.859 1.00 91.62 215 GLN A N 1
ATOM 1708 C CA . GLN A 1 215 ? 6.798 6.632 13.045 1.00 91.62 215 GLN A CA 1
ATOM 1709 C C . GLN A 1 215 ? 5.460 7.349 12.838 1.00 91.62 215 GLN A C 1
ATOM 1711 O O . GLN A 1 215 ? 4.703 7.490 13.798 1.00 91.62 215 GLN A O 1
ATOM 1716 N N . CYS A 1 216 ? 5.150 7.802 11.619 1.00 93.12 216 CYS A N 1
ATOM 1717 C CA . CYS A 1 216 ? 3.901 8.520 11.353 1.00 93.12 216 CYS A CA 1
ATOM 1718 C C . CYS A 1 216 ? 2.700 7.596 11.059 1.00 93.12 216 CYS A C 1
ATOM 1720 O O . CYS A 1 216 ? 1.548 8.013 11.244 1.00 93.12 216 CYS A O 1
ATOM 1722 N N . ALA A 1 217 ? 2.954 6.350 10.642 1.00 93.38 217 ALA A N 1
ATOM 1723 C CA . ALA A 1 217 ? 1.939 5.343 10.339 1.00 93.38 217 ALA A CA 1
ATOM 1724 C C . ALA A 1 217 ? 1.153 4.880 11.580 1.00 93.38 217 ALA A C 1
ATOM 1726 O O . ALA A 1 217 ? 1.705 4.743 12.668 1.00 93.38 217 ALA A O 1
ATOM 1727 N N . ASP A 1 218 ? -0.134 4.561 11.414 1.00 93.44 218 ASP A N 1
ATOM 1728 C CA . ASP A 1 218 ? -0.952 3.984 12.495 1.00 93.44 218 ASP A CA 1
ATOM 1729 C C . ASP A 1 218 ? -0.695 2.481 12.680 1.00 93.44 218 ASP A C 1
ATOM 1731 O O . ASP A 1 218 ? -0.935 1.922 13.751 1.00 93.44 218 ASP A O 1
ATOM 1735 N N . GLN A 1 219 ? -0.238 1.809 11.621 1.00 93.19 219 GLN A N 1
ATOM 1736 C CA . GLN A 1 219 ? 0.155 0.405 11.640 1.00 93.19 219 GLN A CA 1
ATOM 1737 C C . GLN A 1 219 ? 1.163 0.106 10.537 1.00 93.19 219 GLN A C 1
ATOM 1739 O O . GLN A 1 219 ? 1.070 0.633 9.430 1.00 93.19 219 GLN A O 1
ATOM 1744 N N . VAL A 1 220 ? 2.090 -0.801 10.830 1.00 93.31 220 VAL A N 1
ATOM 1745 C CA . VAL A 1 220 ? 3.093 -1.266 9.877 1.00 93.31 220 VAL A CA 1
ATOM 1746 C C . VAL A 1 220 ? 2.934 -2.766 9.647 1.00 93.31 220 VAL A C 1
ATOM 1748 O O . VAL A 1 220 ? 2.931 -3.559 10.589 1.00 93.31 220 VAL A O 1
ATOM 1751 N N . HIS A 1 221 ? 2.826 -3.152 8.381 1.00 94.31 221 HIS A N 1
ATOM 1752 C CA . HIS A 1 221 ? 2.840 -4.526 7.899 1.00 94.31 221 HIS A CA 1
ATOM 1753 C C . HIS A 1 221 ? 4.222 -4.822 7.328 1.00 94.31 221 HIS A C 1
ATOM 1755 O O . HIS A 1 221 ? 4.559 -4.396 6.224 1.00 94.31 221 HIS A O 1
ATOM 1761 N N . HIS A 1 222 ? 5.033 -5.557 8.082 1.00 94.00 222 HIS A N 1
ATOM 1762 C CA . HIS A 1 222 ? 6.330 -5.993 7.579 1.00 94.00 222 HIS A CA 1
ATOM 1763 C C . HIS A 1 222 ? 6.141 -7.112 6.560 1.00 94.00 222 HIS A C 1
ATOM 1765 O O . HIS A 1 222 ? 5.653 -8.194 6.893 1.00 94.00 222 HIS A O 1
ATOM 1771 N N . LEU A 1 223 ? 6.523 -6.827 5.319 1.00 94.19 223 LEU A N 1
ATOM 1772 C CA . LEU A 1 223 ? 6.570 -7.809 4.249 1.00 94.19 223 LEU A CA 1
ATOM 1773 C C . LEU A 1 223 ? 7.769 -8.736 4.456 1.00 94.19 223 LEU A C 1
ATOM 1775 O O . LEU A 1 223 ? 8.839 -8.305 4.888 1.00 94.19 223 LEU A O 1
ATOM 1779 N N . ASP A 1 224 ? 7.572 -10.008 4.134 1.00 91.19 224 ASP A N 1
ATOM 1780 C CA . ASP A 1 224 ? 8.583 -11.054 4.216 1.00 91.19 224 ASP A CA 1
ATOM 1781 C C . ASP A 1 224 ? 8.384 -12.080 3.091 1.00 91.19 224 ASP A C 1
ATOM 1783 O O . ASP A 1 224 ? 7.595 -11.881 2.164 1.00 91.19 224 ASP A O 1
ATOM 1787 N N . GLU A 1 225 ? 9.094 -13.201 3.173 1.00 88.81 225 GLU A N 1
ATOM 1788 C CA . GLU A 1 225 ? 9.076 -14.269 2.174 1.00 88.81 225 GLU A CA 1
ATOM 1789 C C . GLU A 1 225 ? 7.675 -14.813 1.850 1.00 88.81 225 GLU A C 1
ATOM 1791 O O . GLU A 1 225 ? 7.457 -15.334 0.758 1.00 88.81 225 GLU A O 1
ATOM 1796 N N . ARG A 1 226 ? 6.690 -14.653 2.745 1.00 88.81 226 ARG A N 1
ATOM 1797 C CA . ARG A 1 226 ? 5.320 -15.153 2.540 1.00 88.81 226 ARG A CA 1
ATOM 1798 C C . ARG A 1 226 ? 4.558 -14.399 1.455 1.00 88.81 226 ARG A C 1
ATOM 1800 O O . ARG A 1 226 ? 3.546 -14.905 0.979 1.00 88.81 226 ARG A O 1
ATOM 1807 N N . VAL A 1 227 ? 5.002 -13.197 1.087 1.00 88.56 227 VAL A N 1
ATOM 1808 C CA . VAL A 1 227 ? 4.428 -12.412 -0.020 1.00 88.56 227 VAL A CA 1
ATOM 1809 C C . VAL A 1 227 ? 5.309 -12.438 -1.272 1.00 88.56 227 VAL A C 1
ATOM 1811 O O . VAL A 1 227 ? 5.093 -11.648 -2.190 1.00 88.56 227 VAL A O 1
ATOM 1814 N N . LEU A 1 228 ? 6.309 -13.321 -1.321 1.00 90.12 228 LEU A N 1
ATOM 1815 C CA . LEU A 1 228 ? 7.201 -13.495 -2.464 1.00 90.12 228 LEU A CA 1
ATOM 1816 C C . LEU A 1 228 ? 6.801 -14.716 -3.295 1.00 90.12 228 LEU A C 1
ATOM 1818 O O . LEU A 1 228 ? 6.261 -15.699 -2.786 1.00 90.12 228 LEU A O 1
ATOM 1822 N N . LEU A 1 229 ? 7.110 -14.674 -4.590 1.00 86.94 229 LEU A N 1
ATOM 1823 C CA . LEU A 1 229 ? 6.989 -15.843 -5.457 1.00 86.94 229 LEU A CA 1
ATOM 1824 C C . LEU A 1 229 ? 7.938 -16.956 -4.983 1.00 86.94 229 LEU A C 1
ATOM 1826 O O . LEU A 1 229 ? 9.135 -16.733 -4.795 1.00 86.94 229 LEU A O 1
ATOM 1830 N N . SER A 1 230 ? 7.401 -18.164 -4.801 1.00 75.06 230 SER A N 1
ATOM 1831 C CA . SER A 1 230 ? 8.154 -19.329 -4.326 1.00 75.06 230 SER A CA 1
ATOM 1832 C C . SER A 1 230 ? 8.874 -20.050 -5.479 1.00 75.06 230 SER A C 1
ATOM 1834 O O . SER A 1 230 ? 8.222 -20.535 -6.401 1.00 75.06 230 SER A O 1
ATOM 1836 N N . GLY A 1 231 ? 10.203 -20.190 -5.382 1.00 56.16 231 GLY A N 1
ATOM 1837 C CA . GLY A 1 231 ? 11.028 -21.118 -6.179 1.00 56.16 231 GLY A CA 1
ATOM 1838 C C . GLY A 1 231 ? 11.435 -20.658 -7.592 1.00 56.16 231 GLY A C 1
ATOM 1839 O O . GLY A 1 231 ? 10.598 -20.206 -8.361 1.00 56.16 231 GLY A O 1
ATOM 1840 N N . ASN A 1 232 ? 12.733 -20.815 -7.921 1.00 43.31 232 ASN A N 1
ATOM 1841 C CA . ASN A 1 232 ? 13.433 -20.836 -9.233 1.00 43.31 232 ASN A CA 1
ATOM 1842 C C . ASN A 1 232 ? 12.977 -19.946 -10.420 1.00 43.31 232 ASN A C 1
ATOM 1844 O O . ASN A 1 232 ? 13.504 -20.098 -11.519 1.00 43.31 232 ASN A O 1
ATOM 1848 N N . GLN A 1 233 ? 12.064 -18.993 -10.243 1.00 48.94 233 GLN A N 1
ATOM 1849 C CA . GLN A 1 233 ? 11.627 -18.058 -11.290 1.00 48.94 233 GLN A CA 1
ATOM 1850 C C . GLN A 1 233 ? 12.430 -16.752 -11.315 1.00 48.94 233 GLN A C 1
ATOM 1852 O O . GLN A 1 233 ? 12.094 -15.829 -12.060 1.00 48.94 233 GLN A O 1
ATOM 1857 N N . PHE A 1 234 ? 13.510 -16.666 -10.538 1.00 45.38 234 PHE A N 1
ATOM 1858 C CA . PHE A 1 234 ? 14.524 -15.649 -10.765 1.00 45.38 234 PHE A CA 1
ATOM 1859 C C . PHE A 1 234 ? 15.514 -16.161 -11.817 1.00 45.38 234 PHE A C 1
ATOM 1861 O O . PHE A 1 234 ? 16.538 -16.758 -11.499 1.00 45.38 234 PHE A O 1
ATOM 1868 N N . GLN A 1 235 ? 15.177 -15.957 -13.090 1.00 44.62 235 GLN A N 1
ATOM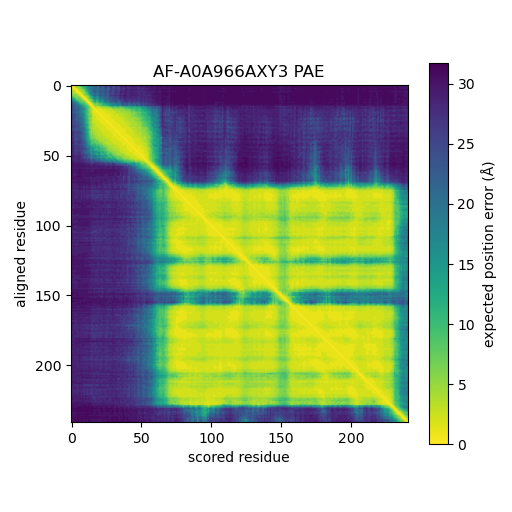 1869 C CA . GLN A 1 235 ? 16.196 -15.779 -14.118 1.00 44.62 235 GLN A CA 1
ATOM 1870 C C . GLN A 1 235 ? 16.396 -14.267 -14.247 1.00 44.62 235 GLN A C 1
ATOM 1872 O O . GLN A 1 235 ? 15.442 -13.587 -14.644 1.00 44.62 235 GLN A O 1
ATOM 1877 N N . PRO A 1 236 ? 17.557 -13.709 -13.864 1.00 40.91 236 PRO A N 1
ATOM 1878 C CA . PRO A 1 236 ? 17.875 -12.350 -14.268 1.00 40.91 236 PRO A CA 1
ATOM 1879 C C . PRO A 1 236 ? 17.891 -12.353 -15.800 1.00 40.91 236 PRO A C 1
ATOM 1881 O O . PRO A 1 236 ? 18.620 -13.130 -16.410 1.00 40.91 236 PRO A O 1
ATOM 1884 N N . SER A 1 237 ? 17.016 -11.579 -16.438 1.00 47.03 237 SER A N 1
ATOM 1885 C CA . SER A 1 237 ? 17.187 -11.308 -17.861 1.00 47.03 237 SER A CA 1
ATOM 1886 C C . SER A 1 237 ? 18.402 -10.399 -17.994 1.00 47.03 237 SER A C 1
ATOM 1888 O O . SER A 1 237 ? 18.423 -9.338 -17.371 1.00 47.03 237 SER A O 1
ATOM 1890 N N . ASP A 1 238 ? 19.375 -10.792 -18.819 1.00 44.00 238 ASP A N 1
ATOM 1891 C CA . ASP A 1 238 ? 20.613 -10.050 -19.137 1.00 44.00 238 ASP A CA 1
ATOM 1892 C C . ASP A 1 238 ? 20.369 -8.684 -19.833 1.00 44.00 238 ASP A C 1
ATOM 1894 O O . ASP A 1 238 ? 21.243 -8.140 -20.499 1.00 44.00 238 ASP A O 1
ATOM 1898 N N . SER A 1 239 ? 19.161 -8.128 -19.723 1.00 45.09 239 SER A N 1
ATOM 1899 C CA . SER A 1 239 ? 18.713 -6.876 -20.336 1.00 45.09 239 SER A CA 1
ATOM 1900 C C . SER A 1 239 ? 18.415 -5.758 -19.329 1.00 45.09 239 SER A C 1
ATOM 1902 O O . SER A 1 239 ? 17.952 -4.703 -19.748 1.00 45.09 239 SER A O 1
ATOM 1904 N N . ASP A 1 240 ? 18.628 -5.981 -18.028 1.00 49.44 240 ASP A N 1
ATOM 1905 C CA . ASP A 1 240 ? 18.251 -5.039 -16.957 1.00 49.44 240 ASP A CA 1
ATOM 1906 C C . ASP A 1 240 ? 19.446 -4.227 -16.382 1.00 49.44 240 ASP A C 1
ATOM 1908 O O . ASP A 1 240 ? 19.399 -3.814 -15.216 1.00 49.44 240 ASP A O 1
ATOM 1912 N N . GLU A 1 241 ? 20.501 -3.994 -17.178 1.00 36.44 241 GLU A N 1
ATOM 1913 C CA . GLU A 1 241 ? 21.582 -3.023 -16.876 1.00 36.44 241 GLU A CA 1
ATOM 1914 C C . GLU A 1 241 ? 21.225 -1.580 -17.282 1.00 36.44 241 GLU A C 1
ATOM 1916 O O . GLU A 1 241 ? 20.769 -1.368 -18.429 1.00 36.44 241 GLU A O 1
#

Radius of gyration: 33.75 Å; Cα contacts (8 Å, |Δi|>4): 287; chains: 1; bounding box: 60×37×128 Å

Foldseek 3Di:
DDDDDDDDDDDDPDQDPVNVVVVVVVVVVVVVVVVVVVVVVVVVVVVVVVVVVVVCPPDPDLPDDPPPDDDDLAFEEEEEEFLVQQQCQCCVPPVFHFPVLLVVCVVCPSHHYPAYEYEEEAEPPDDCPVVVVVCVVSRYDYDYDYFYDPPDPVRPRGCQVVSLVVCVVCLVVGQEYEYAHQDPSCLVSLVVSVVSNHQYEYEYAPVSHDPSVVVSHPYYHHDDPSRTDDDDPNDPDPPPD

Nearest PDB structures (foldseek):
  2qip-assembly1_A-2  TM=9.020E-01  e=1.277E-17  Vibrio parahaemolyticus RIMD 2210633
  7a0u-assembly2_D-5  TM=3.324E-01  e=2.672E-01  Escherichia coli K-12
  6pa4-assembly1_B-2  TM=3.238E-01  e=2.508E-01  Escherichia coli K-12
  6v26-assembly1_B-2  TM=3.248E-01  e=3.443E-01  Escherichia coli K-12
  1jja-assembly1_D  TM=3.223E-01  e=7.847E-01  Escherichia coli

pLDDT: mean 80.99, std 19.2, range [31.91, 98.69]